Protein AF-A0A6J8EZ32-F1 (afdb_monomer_lite)

pLDDT: mean 77.76, std 16.69, range [33.16, 95.06]

Radius of gyration: 21.08 Å; chains: 1; bounding box: 49×58×66 Å

Foldseek 3Di:
DDDPPPDPDDDPVNVVVVVVVVVVVVVVQVVDPQAQQFDPPQDDCQQFVKAFQLDVVSGWRGAADADDDPDDDPPPCPAQGPPSCPVPVPDFPQAAADDDQQHFDKDWDADQQLRATRIIGTDSDDDLCVVLRSQNGHPSAHDQEDEALPQVRNLVSNCVRPVVRCVRHQAAYQQVSVVPDPDDPSRHCVVDVPSVSTHSCSVVVVVVVCPVCNVVRRGDGSNVNSVVVVVSSVVSNVVSVVVVVVVVVVVVPDD

Secondary structure (DSSP, 8-state):
----TTTT---HHHHHHHHHHHHHHHHHHHT--------TT---HHHHSEEE-SSSS---SSPPPP----S--GGGHHHH-S--TTSS-----SS---SSSS--EEEEEE-TTT--EEEEEEESS--THHHHHHHHHH-SS--SEEE-TTHHHHHHHHHHHHHHHHTT-EEEB-HHHHTT--S-GGGBGGGSTTGGG--TTHHHHHHHHTHHHHHHHTTS-HHHHHHHHHHHHHHHHHHHHHHHHHHHHHHHT--

Structure (mmCIF, N/CA/C/O backbone):
data_AF-A0A6J8EZ32-F1
#
_entry.id   AF-A0A6J8EZ32-F1
#
loop_
_atom_site.group_PDB
_atom_site.id
_atom_site.type_symbol
_atom_site.label_atom_id
_atom_site.label_alt_id
_atom_site.label_comp_id
_atom_site.label_asym_id
_atom_site.label_entity_id
_atom_site.label_seq_id
_atom_site.pdbx_PDB_ins_code
_atom_site.Cartn_x
_atom_site.Cartn_y
_atom_site.Cartn_z
_atom_site.occupancy
_atom_site.B_iso_or_equiv
_atom_site.auth_seq_id
_atom_site.auth_comp_id
_atom_site.auth_asym_id
_atom_site.auth_atom_id
_atom_site.pdbx_PDB_model_num
ATOM 1 N N . MET A 1 1 ? 4.417 -12.453 -48.551 1.00 42.59 1 MET A N 1
ATOM 2 C CA . MET A 1 1 ? 5.168 -11.663 -47.553 1.00 42.59 1 MET A CA 1
ATOM 3 C C . MET A 1 1 ? 5.945 -12.642 -46.692 1.00 42.59 1 MET A C 1
ATOM 5 O O . MET A 1 1 ? 5.295 -13.511 -46.124 1.00 42.59 1 MET A O 1
ATOM 9 N N . PRO A 1 2 ? 7.284 -12.580 -46.648 1.00 39.25 2 PRO A N 1
ATOM 10 C CA . PRO A 1 2 ? 8.059 -13.419 -45.747 1.00 39.25 2 PRO A CA 1
ATOM 11 C C . PRO A 1 2 ? 7.854 -12.940 -44.308 1.00 39.25 2 PRO A C 1
ATOM 13 O O . PRO A 1 2 ? 7.875 -11.739 -44.035 1.00 39.25 2 PRO A O 1
ATOM 16 N N . ILE A 1 3 ? 7.609 -13.889 -43.412 1.00 46.22 3 ILE A N 1
ATOM 17 C CA . ILE A 1 3 ? 7.530 -13.677 -41.969 1.00 46.22 3 ILE A CA 1
ATOM 18 C C . ILE A 1 3 ? 8.944 -13.311 -41.503 1.00 46.22 3 ILE A C 1
ATOM 20 O O . ILE A 1 3 ? 9.896 -14.029 -41.798 1.00 46.22 3 ILE A O 1
ATOM 24 N N . LEU A 1 4 ? 9.090 -12.171 -40.825 1.00 45.34 4 LEU A N 1
ATOM 25 C CA . LEU A 1 4 ? 10.340 -11.741 -40.195 1.00 45.34 4 LEU A CA 1
ATOM 26 C C . LEU A 1 4 ? 10.637 -12.636 -38.978 1.00 45.34 4 LEU A C 1
ATOM 28 O O . LEU A 1 4 ? 10.445 -12.239 -37.831 1.00 45.34 4 LEU A O 1
ATOM 32 N N . GLU A 1 5 ? 11.087 -13.863 -39.226 1.00 50.41 5 GLU A N 1
ATOM 33 C CA . GLU A 1 5 ? 11.716 -14.724 -38.224 1.00 50.41 5 GLU A CA 1
ATOM 34 C C . GLU A 1 5 ? 13.147 -14.216 -37.992 1.00 50.41 5 GLU A C 1
ATOM 36 O O . GLU A 1 5 ? 14.073 -14.586 -38.706 1.00 50.41 5 GLU A O 1
ATOM 41 N N . GLY A 1 6 ? 13.343 -13.295 -37.044 1.00 50.06 6 GLY A N 1
ATOM 42 C CA . GLY A 1 6 ? 14.703 -12.829 -36.735 1.00 50.06 6 GLY A CA 1
ATOM 43 C C . GLY A 1 6 ? 14.855 -11.727 -35.688 1.00 50.06 6 GLY A C 1
ATOM 44 O O . GLY A 1 6 ? 15.932 -11.585 -35.124 1.00 50.06 6 GLY A O 1
ATOM 45 N N . ASN A 1 7 ? 13.803 -10.974 -35.356 1.00 51.00 7 ASN A N 1
ATOM 46 C CA . ASN A 1 7 ? 13.957 -9.760 -34.534 1.00 51.00 7 ASN A CA 1
ATOM 47 C C . ASN A 1 7 ? 13.840 -9.948 -33.010 1.00 51.00 7 ASN A C 1
ATOM 49 O O . ASN A 1 7 ? 13.833 -8.958 -32.285 1.00 51.00 7 ASN A O 1
ATOM 53 N N . ASN A 1 8 ? 13.767 -11.184 -32.507 1.00 58.31 8 ASN A N 1
ATOM 54 C CA . ASN A 1 8 ? 13.632 -11.448 -31.065 1.00 58.31 8 ASN A CA 1
ATOM 55 C C . ASN A 1 8 ? 14.890 -12.047 -30.416 1.00 58.31 8 ASN A C 1
ATOM 57 O O . ASN A 1 8 ? 14.847 -12.403 -29.239 1.00 58.31 8 ASN A O 1
ATOM 61 N N . PHE A 1 9 ? 16.002 -12.170 -31.147 1.00 69.75 9 PHE A N 1
ATOM 62 C CA . PHE A 1 9 ? 17.262 -12.607 -30.550 1.00 69.75 9 PHE A CA 1
ATOM 63 C C . PHE A 1 9 ? 17.977 -11.403 -29.939 1.00 69.75 9 PHE A C 1
ATOM 65 O O . PHE A 1 9 ? 18.443 -10.517 -30.651 1.00 69.75 9 PHE A O 1
ATOM 72 N N . VAL A 1 10 ? 18.027 -11.355 -28.608 1.00 76.50 10 VAL A N 1
ATOM 73 C CA . VAL A 1 10 ? 18.847 -10.376 -27.890 1.00 76.50 10 VAL A CA 1
ATOM 74 C C . VAL A 1 10 ? 20.301 -10.854 -27.982 1.00 76.50 10 VAL A C 1
ATOM 76 O O . VAL A 1 10 ? 20.563 -11.984 -27.571 1.00 76.50 10 VAL A O 1
ATOM 79 N N . PRO A 1 11 ? 21.233 -10.049 -28.521 1.00 89.06 11 PRO A N 1
ATOM 80 C CA . PRO A 1 11 ? 22.641 -10.430 -28.627 1.00 89.06 11 PRO A CA 1
ATOM 81 C C . PRO A 1 11 ? 23.267 -10.829 -27.276 1.00 89.06 11 PRO A C 1
ATOM 83 O O . PRO A 1 11 ? 22.953 -10.241 -26.237 1.00 89.06 11 PRO A O 1
ATOM 86 N N . ASP A 1 12 ? 24.153 -11.829 -27.273 1.00 88.75 12 ASP A N 1
ATOM 87 C CA . ASP A 1 12 ? 24.746 -12.388 -26.043 1.00 88.75 12 ASP A CA 1
ATOM 88 C C . ASP A 1 12 ? 25.587 -11.373 -25.254 1.00 88.75 12 ASP A C 1
ATOM 90 O O . ASP A 1 12 ? 25.643 -11.415 -24.022 1.00 88.75 12 ASP A O 1
ATOM 94 N N . ASP A 1 13 ? 26.222 -10.432 -25.947 1.00 87.69 13 ASP A N 1
ATOM 95 C CA . ASP A 1 13 ? 26.940 -9.300 -25.365 1.00 87.69 13 ASP A CA 1
ATOM 96 C C . ASP A 1 13 ? 25.985 -8.350 -24.631 1.00 87.69 13 ASP A C 1
ATOM 98 O O . ASP A 1 13 ? 26.272 -7.949 -23.502 1.00 87.69 13 ASP A O 1
ATOM 102 N N . VAL A 1 14 ? 24.807 -8.075 -25.201 1.00 84.06 14 VAL A N 1
ATOM 103 C CA . VAL A 1 14 ? 23.744 -7.294 -24.549 1.00 84.06 14 VAL A CA 1
ATOM 104 C C . VAL A 1 14 ? 23.217 -8.022 -23.313 1.00 84.06 14 VAL A C 1
ATOM 106 O O . VAL A 1 14 ? 23.085 -7.410 -22.253 1.00 84.06 14 VAL A O 1
ATOM 109 N N . ILE A 1 15 ? 22.974 -9.335 -23.395 1.00 85.44 15 ILE A N 1
ATOM 110 C CA . ILE A 1 15 ? 22.560 -10.145 -22.237 1.00 85.44 15 ILE A CA 1
ATOM 111 C C . ILE A 1 15 ? 23.633 -10.103 -21.141 1.00 85.44 15 ILE A C 1
ATOM 113 O O . ILE A 1 15 ? 23.314 -9.929 -19.963 1.00 85.44 15 ILE A O 1
ATOM 117 N N . THR A 1 16 ? 24.904 -10.249 -21.514 1.00 91.06 16 THR A N 1
ATOM 118 C CA . THR A 1 16 ? 26.040 -10.231 -20.583 1.00 91.06 16 THR A CA 1
ATOM 119 C C . THR A 1 16 ? 26.193 -8.867 -19.921 1.00 91.06 16 THR A C 1
ATOM 121 O O . THR A 1 16 ? 26.356 -8.793 -18.704 1.00 91.06 16 THR A O 1
ATOM 124 N N . PHE A 1 17 ? 26.065 -7.787 -20.691 1.00 89.44 17 PHE A N 1
ATOM 125 C CA . PHE A 1 17 ? 26.098 -6.423 -20.180 1.00 89.44 17 PHE A CA 1
ATOM 126 C C . PHE A 1 17 ? 24.933 -6.144 -19.225 1.00 89.44 17 PHE A C 1
ATOM 128 O O . PHE A 1 17 ? 25.154 -5.643 -18.125 1.00 89.44 17 PHE A O 1
ATOM 135 N N . ILE A 1 18 ? 23.707 -6.545 -19.578 1.00 84.75 18 ILE A N 1
ATOM 136 C CA . ILE A 1 18 ? 22.539 -6.416 -18.694 1.00 84.75 18 ILE A CA 1
ATOM 137 C C . ILE A 1 18 ? 22.751 -7.212 -17.402 1.00 84.75 18 ILE A C 1
ATOM 139 O O . ILE A 1 18 ? 22.508 -6.689 -16.318 1.00 84.75 18 ILE A O 1
ATOM 143 N N . ARG A 1 19 ? 23.251 -8.452 -17.479 1.00 85.00 19 ARG A N 1
ATOM 144 C CA . ARG A 1 19 ? 23.581 -9.258 -16.289 1.00 85.00 19 ARG A CA 1
ATOM 145 C C . ARG A 1 19 ? 24.654 -8.598 -15.425 1.00 85.00 19 ARG A C 1
ATOM 147 O O . ARG A 1 19 ? 24.538 -8.633 -14.204 1.00 85.00 19 ARG A O 1
ATOM 154 N N . TYR A 1 20 ? 25.670 -7.990 -16.039 1.00 88.50 20 TYR A N 1
ATOM 155 C CA . TYR A 1 20 ? 26.698 -7.230 -15.332 1.00 88.50 20 TYR A CA 1
ATOM 156 C C . TYR A 1 20 ? 26.103 -6.012 -14.619 1.00 88.50 20 TYR A C 1
ATOM 158 O O . TYR A 1 20 ? 26.352 -5.837 -13.432 1.00 88.50 20 TYR A O 1
ATOM 166 N N . LEU A 1 21 ? 25.255 -5.226 -15.290 1.00 83.62 21 LEU A N 1
ATOM 167 C CA . LEU A 1 21 ? 24.561 -4.094 -14.671 1.00 83.62 21 LEU A CA 1
ATOM 168 C C . LEU A 1 21 ? 23.662 -4.537 -13.514 1.00 83.62 21 LEU A C 1
ATOM 170 O O . LEU A 1 21 ? 23.733 -3.944 -12.443 1.00 83.62 21 LEU A O 1
ATOM 174 N N . ILE A 1 22 ? 22.870 -5.599 -13.697 1.00 79.88 22 ILE A N 1
ATOM 175 C CA . ILE A 1 22 ? 22.040 -6.181 -12.630 1.00 79.88 22 ILE A CA 1
ATOM 176 C C . ILE A 1 22 ? 22.916 -6.584 -11.447 1.00 79.88 22 ILE A C 1
ATOM 178 O O . ILE A 1 22 ? 22.558 -6.295 -10.311 1.00 79.88 22 ILE A O 1
ATOM 182 N N . LYS A 1 23 ? 24.068 -7.215 -11.699 1.00 80.69 23 LYS A N 1
ATOM 183 C CA . LYS A 1 23 ? 25.017 -7.577 -10.648 1.00 80.69 23 LYS A CA 1
ATOM 184 C C . LYS A 1 23 ? 25.575 -6.339 -9.944 1.00 80.69 23 LYS A C 1
ATOM 186 O O . LYS A 1 23 ? 25.555 -6.308 -8.727 1.00 80.69 23 LYS A O 1
ATOM 191 N N . CYS A 1 24 ? 26.020 -5.314 -10.671 1.00 80.38 24 CYS A N 1
ATOM 192 C CA . CYS A 1 24 ? 26.522 -4.078 -10.069 1.00 80.38 24 CYS A CA 1
ATOM 193 C C . CYS A 1 24 ? 25.459 -3.381 -9.215 1.00 80.38 24 CYS A C 1
ATOM 195 O O . CYS A 1 24 ? 25.764 -2.940 -8.113 1.00 80.38 24 CYS A O 1
ATOM 197 N N . VAL A 1 25 ? 24.216 -3.297 -9.699 1.00 73.06 25 VAL A N 1
ATOM 198 C CA . VAL A 1 25 ? 23.090 -2.736 -8.937 1.00 73.06 25 VAL A CA 1
ATOM 199 C C . VAL A 1 25 ? 22.798 -3.590 -7.708 1.00 73.06 25 VAL A C 1
ATOM 201 O O . VAL A 1 25 ? 22.720 -3.050 -6.611 1.00 73.06 25 VAL A O 1
ATOM 204 N N . ALA A 1 26 ? 22.735 -4.913 -7.858 1.00 67.25 26 ALA A N 1
ATOM 205 C CA . ALA A 1 26 ? 22.539 -5.824 -6.739 1.00 67.25 26 ALA A CA 1
ATOM 206 C C . ALA A 1 26 ? 23.668 -5.710 -5.706 1.00 67.25 26 ALA A C 1
ATOM 208 O O . ALA A 1 26 ? 23.381 -5.665 -4.520 1.00 67.25 26 ALA A O 1
ATOM 209 N N . ASP A 1 27 ? 24.930 -5.600 -6.121 1.00 69.56 27 ASP A N 1
ATOM 210 C CA . ASP A 1 27 ? 26.079 -5.433 -5.224 1.00 69.56 27 ASP A CA 1
ATOM 211 C C . ASP A 1 27 ? 26.025 -4.072 -4.496 1.00 69.56 27 ASP A C 1
ATOM 213 O O . ASP A 1 27 ? 26.306 -3.995 -3.297 1.00 69.56 27 ASP A O 1
ATOM 217 N N . MET A 1 28 ? 25.589 -3.004 -5.180 1.00 66.75 28 MET A N 1
ATOM 218 C CA . MET A 1 28 ? 25.315 -1.702 -4.554 1.00 66.75 28 MET A CA 1
ATOM 219 C C . MET A 1 28 ? 24.165 -1.786 -3.537 1.00 66.75 28 MET A C 1
ATOM 221 O O . MET A 1 28 ? 24.235 -1.156 -2.485 1.00 66.75 28 MET A O 1
ATOM 225 N N . GLU A 1 29 ? 23.138 -2.596 -3.792 1.00 61.06 29 GLU A N 1
ATOM 226 C CA . GLU A 1 29 ? 21.990 -2.779 -2.895 1.00 61.06 29 GLU A CA 1
ATOM 227 C C . GLU A 1 29 ? 22.267 -3.741 -1.724 1.00 61.06 29 GLU A C 1
ATOM 229 O O . GLU A 1 29 ? 21.802 -3.500 -0.608 1.00 61.06 29 GLU A O 1
ATOM 234 N N . ILE A 1 30 ? 23.063 -4.798 -1.941 1.00 53.88 30 ILE A N 1
ATOM 235 C CA . ILE A 1 30 ? 23.464 -5.808 -0.942 1.00 53.88 30 ILE A CA 1
ATOM 236 C C . ILE A 1 30 ? 24.280 -5.180 0.193 1.00 53.88 30 ILE A C 1
ATOM 238 O O . ILE A 1 30 ? 24.277 -5.706 1.303 1.00 53.88 30 ILE A O 1
ATOM 242 N N . THR A 1 31 ? 24.932 -4.035 -0.028 1.00 50.81 31 THR A N 1
ATOM 243 C CA . THR A 1 31 ? 25.656 -3.333 1.046 1.00 50.81 31 THR A CA 1
ATOM 244 C C . THR A 1 31 ? 24.755 -2.628 2.064 1.00 50.81 31 THR A C 1
ATOM 246 O O . THR A 1 31 ? 25.261 -2.147 3.077 1.00 50.81 31 THR A O 1
ATOM 249 N N . GLN A 1 32 ? 23.431 -2.607 1.872 1.00 52.44 32 GLN A N 1
ATOM 250 C CA . GLN A 1 32 ? 22.499 -2.083 2.872 1.00 52.44 32 GLN A CA 1
ATOM 251 C C . GLN A 1 32 ? 21.249 -2.963 3.029 1.00 52.44 32 GLN A C 1
ATOM 253 O O . GLN A 1 32 ? 20.148 -2.530 2.665 1.00 52.44 32 GLN A O 1
ATOM 258 N N . PRO A 1 33 ? 21.352 -4.172 3.611 1.00 53.12 33 PRO A N 1
ATOM 259 C CA . PRO A 1 33 ? 20.183 -4.801 4.192 1.00 53.12 33 PRO A CA 1
ATOM 260 C C . PRO A 1 33 ? 19.834 -3.982 5.434 1.00 53.12 33 PRO A C 1
ATOM 262 O O . PRO A 1 33 ? 20.477 -4.101 6.475 1.00 53.12 33 PRO A O 1
ATOM 265 N N . ASP A 1 34 ? 18.854 -3.090 5.300 1.00 62.31 34 ASP A N 1
ATOM 266 C CA . ASP A 1 34 ? 18.275 -2.418 6.460 1.00 62.31 34 ASP A CA 1
ATOM 267 C C . ASP A 1 34 ? 17.703 -3.528 7.354 1.00 62.31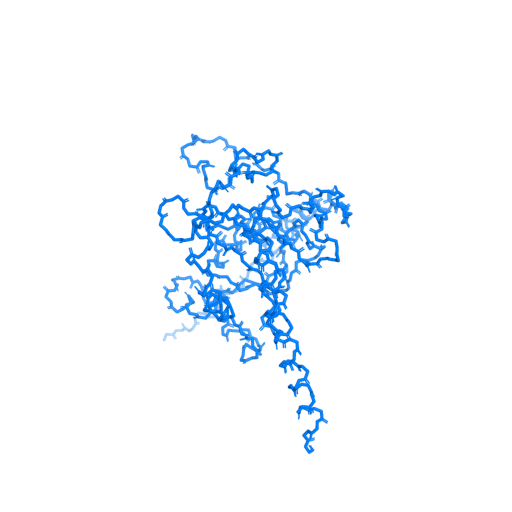 34 ASP A C 1
ATOM 269 O O . ASP A 1 34 ? 16.864 -4.305 6.864 1.00 62.31 34 ASP A O 1
ATOM 273 N N . PRO A 1 35 ? 18.190 -3.696 8.595 1.00 60.00 35 PRO A N 1
ATOM 274 C CA . PRO A 1 35 ? 17.696 -4.758 9.449 1.00 60.00 35 PRO A CA 1
ATOM 275 C C . PRO A 1 35 ? 16.194 -4.550 9.635 1.00 60.00 35 PRO A C 1
ATOM 277 O O . PRO A 1 35 ? 15.762 -3.450 9.974 1.00 60.00 35 PRO A O 1
ATOM 280 N N . ALA A 1 36 ? 15.405 -5.599 9.386 1.00 68.88 36 ALA A N 1
ATOM 281 C CA . ALA A 1 36 ? 13.950 -5.602 9.526 1.00 68.88 36 ALA A CA 1
ATOM 282 C C . ALA A 1 36 ? 13.541 -5.585 11.008 1.00 68.88 36 ALA A C 1
ATOM 284 O O . ALA A 1 36 ? 12.843 -6.469 11.496 1.00 68.88 36 ALA A O 1
ATOM 285 N N . ASN A 1 37 ? 14.021 -4.590 11.744 1.00 77.88 37 ASN A N 1
ATOM 286 C CA . ASN A 1 37 ? 13.787 -4.457 13.164 1.00 77.88 37 ASN A CA 1
ATOM 287 C C . ASN A 1 37 ? 12.633 -3.481 13.374 1.00 77.88 37 ASN A C 1
ATOM 289 O O . ASN A 1 37 ? 12.720 -2.336 12.917 1.00 77.88 37 ASN A O 1
ATOM 293 N N . PRO A 1 38 ? 11.571 -3.897 14.083 1.00 84.50 38 PRO A N 1
ATOM 294 C CA . PRO A 1 38 ? 10.526 -2.984 14.510 1.00 84.50 38 PRO A CA 1
ATOM 295 C C . PRO A 1 38 ? 11.139 -1.756 15.179 1.00 84.50 38 PRO A C 1
ATOM 297 O O . PRO A 1 38 ? 12.036 -1.874 16.013 1.00 84.50 38 PRO A O 1
ATOM 300 N N . GLN A 1 39 ? 10.682 -0.576 14.774 1.00 85.25 39 GLN A N 1
ATOM 301 C CA . GLN A 1 39 ? 11.119 0.707 15.301 1.00 85.25 39 GLN A CA 1
ATOM 302 C C . GLN A 1 39 ? 10.098 1.185 16.334 1.00 85.25 39 GLN A C 1
ATOM 304 O O . GLN A 1 39 ? 9.031 1.683 15.938 1.00 85.25 39 GLN A O 1
ATOM 309 N N . PRO A 1 40 ? 10.399 1.068 17.642 1.00 86.31 40 PRO A N 1
ATOM 310 C CA . PRO A 1 40 ? 9.428 1.367 18.678 1.00 86.31 40 PRO A CA 1
ATOM 311 C C . PRO A 1 40 ? 8.915 2.801 18.604 1.00 86.31 40 PRO A C 1
ATOM 313 O O . PRO A 1 40 ? 9.667 3.742 18.343 1.00 86.31 40 PRO A O 1
ATOM 316 N N . GLY A 1 41 ? 7.613 2.978 18.827 1.00 83.81 41 GLY A N 1
ATOM 317 C CA . GLY A 1 41 ? 6.978 4.302 18.838 1.00 83.81 41 GLY A CA 1
ATOM 318 C C . GLY A 1 41 ? 6.702 4.901 17.454 1.00 83.81 41 GLY A C 1
ATOM 319 O O . GLY A 1 41 ? 6.219 6.032 17.354 1.00 83.81 41 GLY A O 1
ATOM 320 N N . THR A 1 42 ? 6.952 4.153 16.375 1.00 85.56 42 THR A N 1
ATOM 321 C CA . THR A 1 42 ? 6.559 4.561 15.015 1.00 85.56 42 THR A CA 1
ATOM 322 C C . THR A 1 42 ? 5.079 4.309 14.709 1.00 85.56 42 THR A C 1
ATOM 324 O O . THR A 1 42 ? 4.529 4.962 13.811 1.00 85.56 42 THR A O 1
ATOM 327 N N . TYR A 1 43 ? 4.420 3.433 15.479 1.00 89.75 43 TYR A N 1
ATOM 328 C CA . TYR A 1 43 ? 2.970 3.247 15.462 1.00 89.75 43 TYR A CA 1
ATOM 329 C C . TYR A 1 43 ? 2.282 4.299 16.341 1.00 89.75 43 TYR A C 1
ATOM 331 O O . TYR A 1 43 ? 2.343 4.259 17.568 1.00 89.75 43 TYR A O 1
ATOM 339 N N . ASN A 1 44 ? 1.624 5.269 15.706 1.00 89.31 44 ASN A N 1
ATOM 340 C CA . ASN A 1 44 ? 0.782 6.248 16.393 1.00 89.31 44 ASN A CA 1
ATOM 341 C C . ASN A 1 44 ? -0.267 6.810 15.416 1.00 89.31 44 ASN A C 1
ATOM 343 O O . ASN A 1 44 ? -0.006 7.819 14.750 1.00 89.31 44 ASN A O 1
ATOM 347 N N . PRO A 1 45 ? -1.443 6.166 15.304 1.00 89.19 45 PRO A N 1
ATOM 348 C CA . PRO A 1 45 ? -2.481 6.590 14.369 1.00 89.19 45 PRO A CA 1
ATOM 349 C C . PRO A 1 45 ? -2.971 8.014 14.601 1.00 89.19 45 PRO A C 1
ATOM 351 O O . PRO A 1 45 ? -3.106 8.774 13.646 1.00 89.19 45 PRO A O 1
ATOM 354 N N . ALA A 1 46 ? -3.150 8.415 15.861 1.00 85.81 46 ALA A N 1
ATOM 355 C CA . ALA A 1 46 ? -3.606 9.756 16.209 1.00 85.81 46 ALA A CA 1
ATOM 356 C C . ALA A 1 46 ? -2.633 10.843 15.729 1.00 85.81 46 ALA A C 1
ATOM 358 O O . ALA A 1 46 ? -3.062 11.847 15.167 1.00 85.81 46 ALA A O 1
ATOM 359 N N . LYS A 1 47 ? -1.322 10.623 15.891 1.00 83.81 47 LYS A N 1
ATOM 360 C CA . LYS A 1 47 ? -0.272 11.569 15.485 1.00 83.81 47 LYS A CA 1
ATOM 361 C C . LYS A 1 47 ? -0.009 11.554 13.981 1.00 83.81 47 LYS A C 1
ATOM 363 O O . LYS A 1 47 ? 0.161 12.611 13.377 1.00 83.81 47 LYS A O 1
ATOM 368 N N . TYR A 1 48 ? 0.067 10.367 13.385 1.00 83.19 48 TYR A N 1
ATOM 369 C CA . TYR A 1 48 ? 0.549 10.192 12.013 1.00 83.19 48 TYR A CA 1
ATOM 370 C C . TYR A 1 48 ? -0.558 10.007 10.972 1.00 83.19 48 TYR A C 1
ATOM 372 O O . TYR A 1 48 ? -0.241 9.939 9.789 1.00 83.19 48 TYR A O 1
ATOM 380 N N . GLY A 1 49 ? -1.825 9.895 11.380 1.00 87.06 49 GLY A N 1
ATOM 381 C CA . GLY A 1 49 ? -2.945 9.690 10.461 1.00 87.06 49 GLY A CA 1
ATOM 382 C C . GLY A 1 49 ? -2.874 8.348 9.731 1.00 87.06 49 GLY A C 1
ATOM 383 O O . GLY A 1 49 ? -3.356 8.236 8.609 1.00 87.06 49 GLY A O 1
ATOM 384 N N . ARG A 1 50 ? -2.209 7.345 10.317 1.00 88.25 50 ARG A N 1
ATOM 385 C CA . ARG A 1 50 ? -1.984 6.037 9.692 1.00 88.25 50 ARG A CA 1
ATOM 386 C C . ARG A 1 50 ? -1.976 4.915 10.711 1.00 88.25 50 ARG A C 1
ATOM 388 O O . ARG A 1 50 ? -1.401 5.059 11.787 1.00 88.25 50 ARG A O 1
ATOM 395 N N . ALA A 1 51 ? -2.535 3.783 10.330 1.00 92.44 51 ALA A N 1
ATOM 396 C CA . ALA A 1 51 ? -2.431 2.549 11.084 1.00 92.44 51 ALA A CA 1
ATOM 397 C C . ALA A 1 51 ? -2.242 1.416 10.086 1.00 92.44 51 ALA A C 1
ATOM 399 O O . ALA A 1 51 ? -3.084 1.243 9.211 1.00 92.44 51 ALA A O 1
ATOM 400 N N . TYR A 1 52 ? -1.149 0.670 10.207 1.00 93.38 52 TYR A N 1
ATOM 401 C CA . TYR A 1 52 ? -0.901 -0.520 9.402 1.00 93.38 52 TYR A CA 1
ATOM 402 C C . TYR A 1 52 ? -0.831 -1.746 10.296 1.00 93.38 52 TYR A C 1
ATOM 404 O O . TYR A 1 52 ? -0.347 -1.670 11.419 1.00 93.38 52 TYR A O 1
ATOM 412 N N . TYR A 1 53 ? -1.294 -2.868 9.763 1.00 92.31 53 TYR A N 1
ATOM 413 C CA . TYR A 1 53 ? -1.445 -4.148 10.454 1.00 92.31 53 TYR A CA 1
ATOM 414 C C . TYR A 1 53 ? -0.749 -5.269 9.681 1.00 92.31 53 TYR A C 1
ATOM 416 O O . TYR A 1 53 ? -1.205 -6.409 9.655 1.00 92.31 53 TYR A O 1
ATOM 424 N N . PHE A 1 54 ? 0.335 -4.922 8.987 1.00 88.12 54 PHE A N 1
ATOM 425 C CA . PHE A 1 54 ? 1.213 -5.889 8.331 1.00 88.12 54 PHE A CA 1
ATOM 426 C C . PHE A 1 54 ? 1.997 -6.735 9.342 1.00 88.12 54 PHE A C 1
ATOM 428 O O . PHE A 1 54 ? 2.329 -7.881 9.059 1.00 88.12 54 PHE A O 1
ATOM 435 N N . SER A 1 55 ? 2.257 -6.167 10.520 1.00 87.19 55 SER A N 1
ATOM 436 C CA . SER A 1 55 ? 2.844 -6.817 11.688 1.00 87.19 55 SER A CA 1
ATOM 437 C C . SER A 1 55 ? 1.904 -6.677 12.889 1.00 87.19 55 SER A C 1
ATOM 439 O O . SER A 1 55 ? 0.979 -5.863 12.872 1.00 87.19 55 SER A O 1
ATOM 441 N N . GLU A 1 56 ? 2.155 -7.446 13.950 1.00 85.75 56 GLU A N 1
ATOM 442 C CA . GLU A 1 56 ? 1.361 -7.383 15.186 1.00 85.75 56 GLU A CA 1
ATOM 443 C C . GLU A 1 56 ? 1.441 -6.014 15.879 1.00 85.75 56 GLU A C 1
ATOM 445 O O . GLU A 1 56 ? 0.461 -5.566 16.470 1.00 85.75 56 GLU A O 1
ATOM 450 N N . THR A 1 57 ? 2.588 -5.331 15.788 1.00 87.31 57 THR A N 1
ATOM 451 C CA . THR A 1 57 ? 2.802 -4.024 16.433 1.00 87.31 57 THR A CA 1
ATOM 452 C C . THR A 1 57 ? 2.388 -2.847 15.550 1.00 87.31 57 THR A C 1
ATOM 454 O O . THR A 1 57 ? 2.194 -1.741 16.051 1.00 87.31 57 THR A O 1
ATOM 457 N N . GLY A 1 58 ? 2.282 -3.057 14.233 1.00 88.31 58 GLY A N 1
ATOM 458 C CA . GLY A 1 58 ? 2.062 -1.993 13.250 1.00 88.31 58 GLY A CA 1
ATOM 459 C C . GLY A 1 58 ? 3.232 -1.012 13.114 1.00 88.31 58 GLY A C 1
ATOM 460 O O . GLY A 1 58 ? 3.108 0.024 12.455 1.00 88.31 58 GLY A O 1
ATOM 461 N N . GLU A 1 59 ? 4.365 -1.311 13.746 1.00 90.25 59 GLU A N 1
ATOM 462 C CA . GLU A 1 59 ? 5.568 -0.490 13.696 1.00 90.25 59 GLU A CA 1
ATOM 463 C C . GLU A 1 59 ? 6.273 -0.628 12.350 1.00 90.25 59 GLU A C 1
ATOM 465 O O . GLU A 1 59 ? 6.175 -1.640 11.652 1.00 90.25 59 GLU A O 1
ATOM 470 N N . LYS A 1 60 ? 7.027 0.410 11.994 1.00 90.56 60 LYS A N 1
ATOM 471 C CA . LYS A 1 60 ? 7.923 0.354 10.845 1.00 90.56 60 LYS A CA 1
ATOM 472 C C . LYS A 1 60 ? 9.049 -0.632 11.119 1.00 90.56 60 LYS A C 1
ATOM 474 O O . LYS A 1 60 ? 9.622 -0.619 12.201 1.00 90.56 60 LYS A O 1
ATOM 479 N N . LEU A 1 61 ? 9.416 -1.401 10.106 1.00 89.50 61 LEU A N 1
ATOM 480 C CA . LEU A 1 61 ? 10.598 -2.260 10.090 1.00 89.50 61 LEU A CA 1
ATOM 481 C C . LEU A 1 61 ? 11.840 -1.517 9.595 1.00 89.50 61 LEU A C 1
ATOM 483 O O . LEU A 1 61 ? 12.956 -1.894 9.926 1.00 89.50 61 LEU A O 1
ATOM 487 N N . ARG A 1 62 ? 11.653 -0.482 8.767 1.00 86.00 62 ARG A N 1
ATOM 488 C CA . ARG A 1 62 ? 12.750 0.300 8.185 1.00 86.00 62 ARG A CA 1
ATOM 489 C C . ARG A 1 62 ? 12.317 1.731 7.842 1.00 86.00 62 ARG A C 1
ATOM 491 O O . ARG A 1 62 ? 11.136 1.964 7.547 1.00 86.00 62 ARG A O 1
ATOM 498 N N . PRO A 1 63 ? 13.231 2.716 7.881 1.00 82.62 63 PRO A N 1
ATOM 499 C CA . PRO A 1 63 ? 12.945 4.060 7.408 1.00 82.62 63 PRO A CA 1
ATOM 500 C C . PRO A 1 63 ? 12.889 4.082 5.874 1.00 82.62 63 PRO A C 1
ATOM 502 O O . PRO A 1 63 ? 13.537 3.294 5.195 1.00 82.62 63 PRO A O 1
ATOM 505 N N . VAL A 1 64 ? 12.125 5.015 5.305 1.00 81.31 64 VAL A N 1
ATOM 506 C CA . VAL A 1 64 ? 12.138 5.233 3.850 1.00 81.31 64 VAL A CA 1
ATOM 507 C C . VAL A 1 64 ? 13.399 6.014 3.497 1.00 81.31 64 VAL A C 1
ATOM 509 O O . VAL A 1 64 ? 13.648 7.067 4.091 1.00 81.31 64 VAL A O 1
ATOM 512 N N . ARG A 1 65 ? 14.182 5.520 2.534 1.00 78.31 65 ARG A N 1
ATOM 513 C CA . ARG A 1 65 ? 15.390 6.212 2.077 1.00 78.31 65 ARG A CA 1
ATOM 514 C C . ARG A 1 65 ? 15.025 7.533 1.403 1.00 78.31 65 ARG A C 1
ATOM 516 O O . ARG A 1 65 ? 14.027 7.643 0.690 1.00 78.31 65 ARG A O 1
ATOM 523 N N . LYS A 1 66 ? 15.834 8.559 1.663 1.00 74.75 66 LYS A N 1
ATOM 524 C CA . LYS A 1 66 ? 15.695 9.881 1.046 1.00 74.75 66 LYS A CA 1
ATOM 525 C C . LYS A 1 66 ? 16.643 9.945 -0.136 1.00 74.75 66 LYS A C 1
ATOM 527 O O . LYS A 1 66 ? 17.832 9.699 0.032 1.00 74.75 66 LYS A O 1
ATOM 532 N N . PHE A 1 67 ? 16.115 10.294 -1.299 1.00 70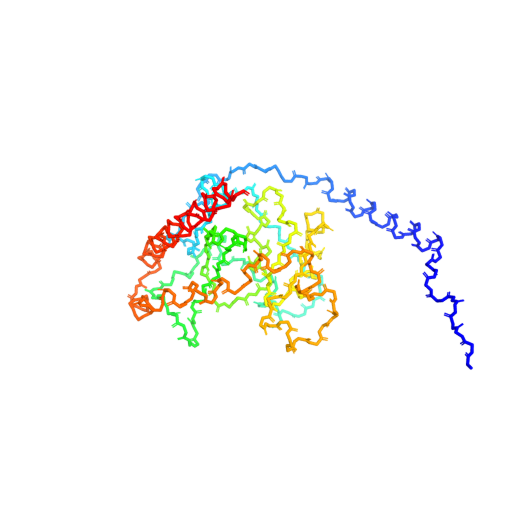.19 67 PHE A N 1
ATOM 533 C CA . PHE A 1 67 ? 16.914 10.475 -2.501 1.00 70.19 67 PHE A CA 1
ATOM 534 C C . PHE A 1 67 ? 16.909 11.958 -2.861 1.00 70.19 67 PHE A C 1
ATOM 536 O O . PHE A 1 67 ? 15.925 12.664 -2.640 1.00 70.19 67 PHE A O 1
ATOM 543 N N . THR A 1 68 ? 18.034 12.438 -3.372 1.00 62.56 68 THR A N 1
ATOM 544 C CA . THR A 1 68 ? 18.177 13.785 -3.922 1.00 62.56 68 THR A CA 1
ATOM 545 C C . THR A 1 68 ? 18.278 13.677 -5.432 1.00 62.56 68 THR A C 1
ATOM 547 O O . THR A 1 68 ? 19.059 12.879 -5.938 1.00 62.56 68 THR A O 1
ATOM 550 N N . ILE A 1 69 ? 17.486 14.474 -6.148 1.00 59.38 69 ILE A N 1
ATOM 551 C CA . ILE A 1 69 ? 17.614 14.609 -7.600 1.00 59.38 69 ILE A CA 1
ATOM 552 C C . ILE A 1 69 ? 18.783 15.555 -7.878 1.00 59.38 69 ILE A C 1
ATOM 554 O O . ILE A 1 69 ? 18.797 16.684 -7.375 1.00 59.38 69 ILE A O 1
ATOM 558 N N . ASP A 1 70 ? 19.740 15.112 -8.687 1.00 52.41 70 ASP A N 1
ATOM 559 C CA . ASP A 1 70 ? 20.859 15.943 -9.113 1.00 52.41 70 ASP A CA 1
ATOM 560 C C . ASP A 1 70 ? 20.376 17.035 -10.080 1.00 52.41 70 ASP A C 1
ATOM 562 O O . ASP A 1 70 ? 19.898 16.759 -11.175 1.00 52.41 70 ASP A O 1
ATOM 566 N N . GLY A 1 71 ? 20.492 18.293 -9.645 1.00 55.91 71 GLY A N 1
ATOM 567 C CA . GLY A 1 71 ? 20.484 19.485 -10.493 1.00 55.91 71 GLY A CA 1
ATOM 568 C C . GLY A 1 71 ? 19.278 19.703 -11.415 1.00 55.91 71 GLY A C 1
ATOM 569 O O . GLY A 1 71 ? 19.437 19.616 -12.620 1.00 55.91 71 GLY A O 1
ATOM 570 N N . GLU A 1 72 ? 18.131 20.167 -10.899 1.00 44.19 72 GLU A N 1
ATOM 571 C CA . GLU A 1 72 ? 17.239 21.062 -11.660 1.00 44.19 72 GLU A CA 1
ATOM 572 C C . GLU A 1 72 ? 16.246 21.838 -10.772 1.00 44.19 72 GLU A C 1
ATOM 574 O O . GLU A 1 72 ? 16.005 21.526 -9.605 1.00 44.19 72 GLU A O 1
ATOM 579 N N . LYS A 1 73 ? 15.726 22.946 -11.316 1.00 45.19 73 LYS A N 1
ATOM 580 C CA . LYS A 1 73 ? 14.953 23.982 -10.612 1.00 45.19 73 LYS A CA 1
ATOM 581 C C . LYS A 1 73 ? 13.781 23.391 -9.822 1.00 45.19 73 LYS A C 1
ATOM 583 O O . LYS A 1 73 ? 12.911 22.730 -10.376 1.00 45.19 73 LYS A O 1
ATOM 588 N N . ARG A 1 74 ? 13.700 23.789 -8.546 1.00 49.94 74 ARG A N 1
ATOM 589 C CA . ARG A 1 74 ? 12.754 23.372 -7.488 1.00 49.94 74 ARG A CA 1
ATOM 590 C C . ARG A 1 74 ? 11.241 23.424 -7.794 1.00 49.94 74 ARG A C 1
ATOM 592 O O . ARG A 1 74 ? 10.441 23.217 -6.890 1.00 49.94 74 ARG A O 1
ATOM 599 N N . LYS A 1 75 ? 10.810 23.733 -9.019 1.00 45.12 75 LYS A N 1
ATOM 600 C CA . LYS A 1 75 ? 9.404 24.006 -9.352 1.00 45.12 75 LYS A CA 1
ATOM 601 C C . LYS A 1 75 ? 8.511 22.756 -9.386 1.00 45.12 75 LYS A C 1
ATOM 603 O O . LYS A 1 75 ? 7.323 22.903 -9.136 1.00 45.12 75 LYS A O 1
ATOM 608 N N . ASN A 1 76 ? 9.071 21.557 -9.591 1.00 42.81 76 ASN A N 1
ATOM 609 C CA . ASN A 1 76 ? 8.322 20.285 -9.603 1.00 42.81 76 ASN A CA 1
ATOM 610 C C . ASN A 1 76 ? 8.629 19.354 -8.407 1.00 42.81 76 ASN A C 1
ATOM 612 O O . ASN A 1 76 ? 8.081 18.260 -8.325 1.00 42.81 76 ASN A O 1
ATOM 616 N N . LEU A 1 77 ? 9.443 19.800 -7.437 1.00 47.31 77 LEU A N 1
ATOM 617 C CA . LEU A 1 77 ? 9.808 19.036 -6.224 1.00 47.31 77 LEU A CA 1
ATOM 618 C C . LEU A 1 77 ? 8.618 18.667 -5.325 1.00 47.31 77 LEU A C 1
ATOM 620 O O . LEU A 1 77 ? 8.765 17.847 -4.425 1.00 47.31 77 LEU A O 1
ATOM 624 N N . ALA A 1 78 ? 7.453 19.282 -5.533 1.00 44.47 78 ALA A N 1
ATOM 625 C CA . ALA A 1 78 ? 6.291 19.113 -4.669 1.00 44.47 78 ALA A CA 1
ATOM 626 C C . ALA A 1 78 ? 5.650 17.714 -4.740 1.00 44.47 78 ALA A C 1
ATOM 628 O O . ALA A 1 78 ? 4.867 17.396 -3.850 1.00 44.47 78 ALA A O 1
ATOM 629 N N . TYR A 1 79 ? 5.960 16.898 -5.757 1.00 45.06 79 TYR A N 1
ATOM 630 C CA . TYR A 1 79 ? 5.269 15.621 -5.985 1.00 45.06 79 TYR A CA 1
ATOM 631 C C . TYR A 1 79 ? 6.100 14.363 -5.688 1.00 45.06 79 TYR A C 1
ATOM 633 O O . TYR A 1 79 ? 5.525 13.384 -5.222 1.00 45.06 79 TYR A O 1
ATOM 641 N N . ASP A 1 80 ? 7.423 14.375 -5.892 1.00 46.75 80 ASP A N 1
ATOM 642 C CA . ASP A 1 80 ? 8.211 13.127 -5.867 1.00 46.75 80 ASP A CA 1
ATOM 643 C C . ASP A 1 80 ? 9.085 12.932 -4.617 1.00 46.75 80 ASP A C 1
ATOM 645 O O . ASP A 1 80 ? 9.231 11.800 -4.154 1.00 46.75 80 ASP A O 1
ATOM 649 N N . ASP A 1 81 ? 9.589 14.020 -4.021 1.00 48.47 81 ASP A N 1
ATOM 650 C CA . ASP A 1 81 ? 10.378 14.019 -2.777 1.00 48.47 81 ASP A CA 1
ATOM 651 C C . ASP A 1 81 ? 10.099 15.207 -1.831 1.00 48.47 81 ASP A C 1
ATOM 653 O O . ASP A 1 81 ? 11.018 15.654 -1.132 1.00 48.47 81 ASP A O 1
ATOM 657 N N . PRO A 1 82 ? 8.864 15.737 -1.674 1.00 47.72 82 PRO A N 1
ATOM 658 C CA . PRO A 1 82 ? 8.607 16.371 -0.387 1.00 47.72 82 PRO A CA 1
ATOM 659 C C . PRO A 1 82 ? 8.906 15.294 0.670 1.00 47.72 82 PRO A C 1
ATOM 661 O O . PRO A 1 82 ? 8.606 14.118 0.416 1.00 47.72 82 PRO A O 1
ATOM 664 N N . PRO A 1 83 ? 9.510 15.602 1.833 1.00 41.81 83 PRO A N 1
ATOM 665 C CA . PRO A 1 83 ? 9.519 14.635 2.924 1.00 41.81 83 PRO A CA 1
ATOM 666 C C . PRO A 1 83 ? 8.101 14.061 3.031 1.00 41.81 83 PRO A C 1
ATOM 668 O O . PRO A 1 83 ? 7.123 14.783 2.803 1.00 41.81 83 PRO A O 1
ATOM 671 N N . LEU A 1 84 ? 7.954 12.759 3.333 1.00 43.66 84 LEU A N 1
ATOM 672 C CA . LEU A 1 84 ? 6.657 12.355 3.893 1.00 43.66 84 LEU A CA 1
ATOM 673 C C . LEU A 1 84 ? 6.363 13.410 4.972 1.00 43.66 84 LEU A C 1
ATOM 675 O O . LEU A 1 84 ? 7.325 13.778 5.656 1.00 43.66 84 LEU A O 1
ATOM 679 N N . PRO A 1 85 ? 5.145 13.950 5.104 1.00 43.44 85 PRO A N 1
ATOM 680 C CA . PRO A 1 85 ? 4.852 15.017 6.064 1.00 43.44 85 PRO A CA 1
ATOM 681 C C . PRO A 1 85 ? 5.079 14.606 7.540 1.00 43.44 85 PRO A C 1
ATOM 683 O O . PRO A 1 85 ? 4.384 15.066 8.425 1.00 43.44 85 PRO A O 1
ATOM 686 N N . HIS A 1 86 ? 5.965 13.661 7.845 1.00 52.31 86 HIS A N 1
ATOM 687 C CA . HIS A 1 86 ? 5.902 12.747 8.966 1.00 52.31 86 HIS A CA 1
ATOM 688 C C . HIS A 1 86 ? 7.259 12.441 9.606 1.00 52.31 86 HIS A C 1
ATOM 690 O O . HIS A 1 86 ? 7.273 11.645 10.541 1.00 52.31 86 HIS A O 1
ATOM 696 N N . ASP A 1 87 ? 8.358 13.073 9.179 1.00 44.88 87 ASP A N 1
ATOM 697 C CA . ASP A 1 87 ? 9.527 13.194 10.069 1.00 44.88 87 ASP A CA 1
ATOM 698 C C . ASP A 1 87 ? 9.305 14.323 11.087 1.00 44.88 87 ASP A C 1
ATOM 700 O O . ASP A 1 87 ? 9.708 14.190 12.232 1.00 44.88 87 ASP A O 1
ATOM 704 N N . ASN A 1 88 ? 8.529 15.349 10.711 1.00 39.78 88 ASN A N 1
ATOM 705 C CA . ASN A 1 88 ? 7.859 16.296 11.601 1.00 39.78 88 ASN A CA 1
ATOM 706 C C . ASN A 1 88 ? 6.473 16.596 11.003 1.00 39.78 88 ASN A C 1
ATOM 708 O O . ASN A 1 88 ? 6.368 17.275 9.984 1.00 39.78 88 ASN A O 1
ATOM 712 N N . CYS A 1 89 ? 5.407 16.043 11.587 1.00 40.53 89 CYS A N 1
ATOM 713 C CA . CYS A 1 89 ? 4.038 16.359 11.174 1.00 40.53 89 CYS A CA 1
ATOM 714 C C . CYS A 1 89 ? 3.638 17.734 11.702 1.00 40.53 89 CYS A C 1
ATOM 716 O O . CYS A 1 89 ? 3.194 17.857 12.837 1.00 40.53 89 CYS A O 1
ATOM 718 N N . GLU A 1 90 ? 3.806 18.760 10.868 1.00 40.97 90 GLU A N 1
ATOM 719 C CA . GLU A 1 90 ? 3.300 20.117 11.126 1.00 40.97 90 GLU A CA 1
ATOM 720 C C . GLU A 1 90 ? 1.827 20.288 10.704 1.00 40.97 90 GLU A C 1
ATOM 722 O O . GLU A 1 90 ? 1.193 21.284 11.043 1.00 40.97 90 GLU A O 1
ATOM 727 N N . LYS A 1 91 ? 1.248 19.315 9.983 1.00 42.19 91 LYS A N 1
ATOM 728 C CA . LYS A 1 91 ? -0.162 19.323 9.562 1.00 42.19 91 LYS A CA 1
ATOM 729 C C . LYS A 1 91 ? -0.977 18.312 10.360 1.00 42.19 91 LYS A C 1
ATOM 731 O O . LYS A 1 91 ? -1.283 17.226 9.883 1.00 42.19 91 LYS A O 1
ATOM 736 N N . TYR A 1 92 ? -1.362 18.702 11.569 1.00 48.62 92 TYR A N 1
ATOM 737 C CA . TYR A 1 92 ? -2.507 18.095 12.239 1.00 48.62 92 TYR A CA 1
ATOM 738 C C . TYR A 1 92 ? -3.761 18.484 11.447 1.00 48.62 92 TYR A C 1
ATOM 740 O O . TYR A 1 92 ? -4.049 19.676 11.302 1.00 48.62 92 TYR A O 1
ATOM 748 N N . PHE A 1 93 ? -4.495 17.515 10.894 1.00 52.03 93 PHE A N 1
ATOM 749 C CA . PHE A 1 93 ? -5.786 17.826 10.282 1.00 52.03 93 PHE A CA 1
ATOM 750 C C . PHE A 1 93 ? -6.754 18.219 11.399 1.00 52.03 93 PHE A C 1
ATOM 752 O O . PHE A 1 93 ? -7.278 17.363 12.115 1.00 52.03 93 PHE A O 1
ATOM 759 N N . SER A 1 94 ? -6.971 19.528 11.562 1.00 45.94 94 SER A N 1
ATOM 760 C CA . SER A 1 94 ? -7.939 20.067 12.522 1.00 45.94 94 SER A CA 1
ATOM 761 C C . SER A 1 94 ? -9.335 19.483 12.285 1.00 45.94 94 SER A C 1
ATOM 763 O O . SER A 1 94 ? -10.064 19.250 13.246 1.00 45.94 94 SER A O 1
ATOM 765 N N . GLN A 1 95 ? -9.666 19.174 11.025 1.00 49.72 95 GLN A N 1
ATOM 766 C CA . GLN A 1 95 ? -10.860 18.441 10.604 1.00 49.72 95 GLN A CA 1
ATOM 767 C C . GLN A 1 95 ? -10.541 17.502 9.430 1.00 49.72 95 GLN A C 1
ATOM 769 O O . GLN A 1 95 ? -9.844 17.881 8.485 1.00 49.72 95 GLN A O 1
ATOM 774 N N . THR A 1 96 ? -11.066 16.277 9.467 1.00 48.88 96 THR A N 1
ATOM 775 C CA . THR A 1 96 ? -10.845 15.252 8.432 1.00 48.88 96 THR A CA 1
ATOM 776 C C . THR A 1 96 ? -11.811 15.416 7.264 1.00 48.88 96 THR A C 1
ATOM 778 O O . THR A 1 96 ? -12.832 14.747 7.147 1.00 48.88 96 THR A O 1
ATOM 781 N N . GLN A 1 97 ? -11.521 16.357 6.365 1.00 50.44 97 GLN A N 1
ATOM 782 C CA . GLN A 1 97 ? -12.377 16.574 5.201 1.00 50.44 97 GLN A CA 1
ATOM 783 C C . GLN A 1 97 ? -12.147 15.497 4.137 1.00 50.44 97 GLN A C 1
ATOM 785 O O . GLN A 1 97 ? -11.091 15.464 3.510 1.00 50.44 97 GLN A O 1
ATOM 790 N N . ILE A 1 98 ? -13.161 14.651 3.924 1.00 50.84 98 ILE A N 1
ATOM 791 C CA . ILE A 1 98 ? -13.249 13.682 2.823 1.00 50.84 98 ILE A CA 1
ATOM 792 C C . ILE A 1 98 ? -14.063 14.328 1.681 1.00 50.84 98 ILE A C 1
ATOM 794 O O . ILE A 1 98 ? -15.228 14.686 1.859 1.00 50.84 98 ILE A O 1
ATOM 798 N N . SER A 1 99 ? -13.447 14.462 0.505 1.00 47.00 99 SER A N 1
ATOM 799 C CA . SER A 1 99 ? -13.839 15.141 -0.756 1.00 47.00 99 SER A CA 1
ATOM 800 C C . SER A 1 99 ? -13.966 16.695 -0.791 1.00 47.00 99 SER A C 1
ATOM 802 O O . SER A 1 99 ? -14.817 17.259 -0.106 1.00 47.00 99 SER A O 1
ATOM 804 N N . ALA A 1 100 ? -13.185 17.314 -1.708 1.00 38.09 100 ALA A N 1
ATOM 805 C CA . ALA A 1 100 ? -13.048 18.718 -2.193 1.00 38.09 100 ALA A CA 1
ATOM 806 C C . ALA A 1 100 ? -11.914 19.613 -1.604 1.00 38.09 100 ALA A C 1
ATOM 808 O O . ALA A 1 100 ? -11.621 19.556 -0.414 1.00 38.09 100 ALA A O 1
ATOM 809 N N . ARG A 1 101 ? -11.252 20.388 -2.503 1.00 33.16 101 ARG A N 1
ATOM 810 C CA . ARG A 1 101 ? -9.933 21.083 -2.400 1.00 33.16 101 ARG A CA 1
ATOM 811 C C . ARG A 1 101 ? -9.441 21.358 -0.967 1.00 33.16 101 ARG A C 1
ATOM 813 O O . ARG A 1 101 ? -10.005 22.188 -0.269 1.00 33.16 101 ARG A O 1
ATOM 820 N N . GLY A 1 102 ? -8.326 20.718 -0.596 1.00 47.19 102 GLY A N 1
ATOM 821 C CA . GLY A 1 102 ? -7.804 20.686 0.782 1.00 47.19 102 GLY A CA 1
ATOM 822 C C . GLY A 1 102 ? -8.128 19.384 1.531 1.00 47.19 102 GLY A C 1
ATOM 823 O O . GLY A 1 102 ? -8.059 19.339 2.754 1.00 47.19 102 GLY A O 1
ATOM 824 N N . THR A 1 103 ? -8.507 18.344 0.789 1.00 52.66 103 THR A N 1
ATOM 825 C CA . THR A 1 103 ? -9.008 17.053 1.267 1.00 52.66 103 THR A CA 1
ATOM 826 C C . THR A 1 103 ? -7.901 16.134 1.772 1.00 52.66 103 THR A C 1
ATOM 828 O O . THR A 1 103 ? -6.871 16.022 1.116 1.00 52.66 103 THR A O 1
ATOM 831 N N . SER A 1 104 ? -8.156 15.396 2.855 1.00 61.56 104 SER A N 1
ATOM 832 C CA . SER A 1 104 ? -7.380 14.186 3.144 1.00 61.56 104 SER A CA 1
ATOM 833 C C . SER A 1 104 ? -8.005 12.998 2.395 1.00 61.56 104 SER A C 1
ATOM 835 O O . SER A 1 104 ? -9.160 12.638 2.621 1.00 61.56 104 SER A O 1
ATOM 837 N N . THR A 1 105 ? -7.278 12.429 1.438 1.00 73.88 105 THR A N 1
ATOM 838 C CA . THR A 1 105 ? -7.590 11.159 0.776 1.00 73.88 105 THR A CA 1
ATOM 839 C C . THR A 1 105 ? -7.223 9.995 1.687 1.00 73.88 105 THR A C 1
ATOM 841 O O . THR A 1 105 ? -6.199 10.025 2.373 1.00 73.88 105 THR A O 1
ATOM 844 N N . LEU A 1 106 ? -8.075 8.972 1.703 1.00 84.44 106 LEU A N 1
ATOM 845 C CA . LEU A 1 106 ? -7.858 7.762 2.480 1.00 84.44 106 LEU A CA 1
ATOM 846 C C . LEU A 1 106 ? -7.284 6.679 1.571 1.00 84.44 106 LEU A C 1
ATOM 848 O O . LEU A 1 106 ? -7.992 6.177 0.704 1.00 84.44 106 LEU A O 1
ATOM 852 N N . PHE A 1 107 ? -6.036 6.305 1.811 1.00 88.81 107 PHE A N 1
ATOM 853 C CA . PHE A 1 107 ? -5.406 5.171 1.152 1.00 88.81 107 PHE A CA 1
ATOM 854 C C . PHE A 1 107 ? -5.516 3.934 2.044 1.00 88.81 107 PHE A C 1
ATOM 856 O O . PHE A 1 107 ? -5.338 4.030 3.261 1.00 88.81 107 PHE A O 1
ATOM 863 N N . LEU A 1 108 ? -5.780 2.771 1.449 1.00 91.69 108 LEU A N 1
ATOM 864 C CA . LEU A 1 108 ? -6.047 1.518 2.155 1.00 91.69 108 LEU A CA 1
ATOM 865 C C . LEU A 1 108 ? -5.311 0.350 1.502 1.00 91.69 108 LEU A C 1
ATOM 867 O O . LEU A 1 108 ? -5.200 0.281 0.282 1.00 91.69 108 LEU A O 1
ATOM 871 N N . TRP A 1 109 ? -4.891 -0.614 2.318 1.00 93.88 109 TRP A N 1
ATOM 872 C CA . TRP A 1 109 ? -4.358 -1.886 1.835 1.00 93.88 109 TRP A CA 1
ATOM 873 C C . TRP A 1 109 ? -5.347 -3.012 2.066 1.00 93.88 109 TRP A C 1
ATOM 875 O O . TRP A 1 109 ? -5.817 -3.198 3.187 1.00 93.88 109 TRP A O 1
ATOM 885 N N . PHE A 1 110 ? -5.606 -3.814 1.037 1.00 94.75 110 PHE A N 1
ATOM 886 C CA . PHE A 1 110 ? -6.442 -5.004 1.146 1.00 94.75 110 PHE A CA 1
ATOM 887 C C . PHE A 1 110 ? -5.718 -6.250 0.656 1.00 94.75 110 PHE A C 1
ATOM 889 O O . PHE A 1 110 ? -4.961 -6.218 -0.309 1.00 94.75 110 PHE A O 1
ATOM 896 N N . CYS A 1 111 ? -6.011 -7.376 1.300 1.00 92.44 111 CYS A N 1
ATOM 897 C CA . CYS A 1 111 ? -5.759 -8.684 0.731 1.00 92.44 111 CYS A CA 1
ATOM 898 C C . CYS A 1 111 ? -6.797 -8.947 -0.367 1.00 92.44 111 CYS A C 1
ATOM 900 O O . CYS A 1 111 ? -7.983 -9.030 -0.041 1.00 92.44 111 CYS A O 1
ATOM 902 N N . PRO A 1 112 ? -6.408 -9.139 -1.632 1.00 88.69 112 PRO A N 1
ATOM 903 C CA . PRO A 1 112 ? -7.389 -9.306 -2.697 1.00 88.69 112 PRO A CA 1
ATOM 904 C C . PRO A 1 112 ? -8.095 -10.675 -2.671 1.00 88.69 112 PRO A C 1
ATOM 906 O O . PRO A 1 112 ? -9.190 -10.801 -3.212 1.00 88.69 112 PRO A O 1
ATOM 909 N N . SER A 1 113 ? -7.519 -11.691 -2.015 1.00 87.19 113 SER A N 1
ATOM 910 C CA . SER A 1 113 ? -8.136 -13.021 -1.872 1.00 87.19 113 SER A CA 1
ATOM 911 C C . SER A 1 113 ? -9.063 -13.122 -0.655 1.00 87.19 113 SER A C 1
ATOM 913 O O . SER A 1 113 ? -10.178 -13.626 -0.745 1.00 87.19 113 SER A O 1
ATOM 915 N N . HIS A 1 114 ? -8.624 -12.628 0.505 1.00 89.06 114 HIS A N 1
ATOM 916 C CA . HIS A 1 114 ? -9.397 -12.714 1.754 1.00 89.06 114 HIS A CA 1
ATOM 917 C C . HIS A 1 114 ? -10.340 -11.528 1.963 1.00 89.06 114 HIS A C 1
ATOM 919 O O . HIS A 1 114 ? -11.293 -11.585 2.739 1.00 89.06 114 HIS A O 1
ATOM 925 N N . GLY A 1 115 ? -10.027 -10.412 1.323 1.00 90.69 115 GLY A N 1
ATOM 926 C CA . GLY A 1 115 ? -10.682 -9.136 1.510 1.00 90.69 115 GLY A CA 1
ATOM 927 C C . GLY A 1 115 ? -10.399 -8.413 2.829 1.00 90.69 115 GLY A C 1
ATOM 928 O O . GLY A 1 115 ? -11.078 -7.443 3.170 1.00 90.69 115 GLY A O 1
ATOM 929 N N . HIS A 1 116 ? -9.413 -8.888 3.585 1.00 93.25 116 HIS A N 1
ATOM 930 C CA . HIS A 1 116 ? -8.975 -8.270 4.830 1.00 93.25 116 HIS A CA 1
ATOM 931 C C . HIS A 1 116 ? -8.259 -6.946 4.553 1.00 93.25 116 HIS A C 1
ATOM 933 O O . HIS A 1 116 ? -7.435 -6.885 3.646 1.00 93.25 116 HIS A O 1
ATOM 939 N N . CYS A 1 117 ? -8.538 -5.908 5.333 1.00 95.06 117 CYS A N 1
ATOM 940 C CA . CYS A 1 117 ? -7.803 -4.655 5.278 1.00 95.06 117 CYS A CA 1
ATOM 941 C C . CYS A 1 117 ? -6.597 -4.698 6.221 1.00 95.06 117 CYS A C 1
ATOM 943 O O . CYS A 1 117 ? -6.762 -4.952 7.415 1.00 95.06 117 CYS A O 1
ATOM 945 N N . TYR A 1 118 ? -5.410 -4.405 5.692 1.00 93.69 118 TYR A N 1
ATOM 946 C CA . TYR A 1 118 ? -4.150 -4.309 6.440 1.00 93.69 118 TYR A CA 1
ATOM 947 C C . TYR A 1 118 ? -3.843 -2.894 6.924 1.00 93.69 118 TYR A C 1
ATOM 949 O O . TYR A 1 118 ? -2.745 -2.624 7.404 1.00 93.69 118 TYR A O 1
ATOM 957 N N . GLY A 1 119 ? -4.812 -1.989 6.826 1.00 92.88 119 GLY A N 1
ATOM 958 C CA . GLY A 1 119 ? -4.714 -0.659 7.393 1.00 92.88 119 GLY A CA 1
ATOM 959 C C . GLY A 1 119 ? -4.798 0.444 6.357 1.00 92.88 119 GLY A C 1
ATOM 960 O O . GLY A 1 119 ? -5.193 0.231 5.210 1.00 92.88 119 GLY A O 1
ATOM 961 N N . PHE A 1 120 ? -4.461 1.644 6.808 1.00 91.75 120 PHE A N 1
ATOM 962 C CA . PHE A 1 120 ? -4.727 2.880 6.103 1.00 91.75 120 PHE A CA 1
ATOM 963 C C . PHE A 1 120 ? -3.689 3.956 6.387 1.00 91.75 120 PHE A C 1
ATOM 965 O O . PHE A 1 120 ? -2.998 3.941 7.410 1.00 91.75 120 PHE A O 1
ATOM 972 N N . HIS A 1 121 ? -3.670 4.962 5.522 1.00 88.12 121 HIS A N 1
ATOM 973 C CA . HIS A 1 121 ? -3.111 6.261 5.852 1.00 88.12 121 HIS A CA 1
ATOM 974 C C . HIS A 1 121 ? -3.909 7.390 5.206 1.00 88.12 121 HIS A C 1
ATOM 976 O O . HIS A 1 121 ? -4.509 7.243 4.142 1.00 88.12 121 HIS A O 1
ATOM 982 N N . MET A 1 122 ? -3.898 8.536 5.869 1.00 84.00 122 MET A N 1
ATOM 983 C CA . MET A 1 122 ? -4.452 9.781 5.368 1.00 84.00 122 MET A CA 1
ATOM 984 C C . MET A 1 122 ? -3.364 10.537 4.604 1.00 84.00 122 MET A C 1
ATOM 986 O O . MET A 1 122 ? -2.300 10.815 5.153 1.00 84.00 122 MET A O 1
ATOM 990 N N . THR A 1 123 ? -3.629 10.891 3.351 1.00 76.62 123 THR A N 1
ATOM 991 C CA . THR A 1 123 ? -2.731 11.695 2.504 1.00 76.62 123 THR A CA 1
ATOM 992 C C . THR A 1 123 ? -3.474 12.911 1.953 1.00 76.62 123 THR A C 1
ATOM 994 O O . THR A 1 123 ? -4.694 12.944 1.971 1.00 76.62 123 THR A O 1
ATOM 997 N N . ASN A 1 124 ? -2.773 13.963 1.528 1.00 66.00 124 ASN A N 1
ATOM 998 C CA . ASN A 1 124 ? -3.409 15.144 0.913 1.00 66.00 124 ASN A CA 1
ATOM 999 C C . ASN A 1 124 ? -3.717 14.931 -0.575 1.00 66.00 124 ASN A C 1
ATOM 1001 O O . ASN A 1 124 ? -4.574 15.599 -1.151 1.00 66.00 124 ASN A O 1
ATOM 1005 N N . ALA A 1 125 ? -2.942 14.053 -1.202 1.00 69.44 125 ALA A N 1
ATOM 1006 C CA . ALA A 1 125 ? -3.079 13.644 -2.581 1.00 69.44 125 ALA A CA 1
ATOM 1007 C C . ALA A 1 125 ? -2.412 12.280 -2.686 1.00 69.44 125 ALA A C 1
ATOM 1009 O O . ALA A 1 125 ? -1.222 12.157 -2.403 1.00 69.44 125 ALA A O 1
ATOM 1010 N N . GLU A 1 126 ? -3.190 11.274 -3.059 1.00 71.06 126 GLU A N 1
ATOM 1011 C CA . GLU A 1 126 ? -2.678 9.936 -3.303 1.00 71.06 126 GLU A CA 1
ATOM 1012 C C . GLU A 1 126 ? -1.696 9.963 -4.479 1.00 71.06 126 GLU A C 1
ATOM 1014 O O . GLU A 1 126 ? -2.019 10.422 -5.579 1.00 71.06 126 GLU A O 1
ATOM 1019 N N . GLY A 1 127 ? -0.472 9.503 -4.235 1.00 78.62 127 GLY A N 1
ATOM 1020 C CA . GLY A 1 127 ? 0.571 9.416 -5.249 1.00 78.62 127 GLY A CA 1
ATOM 1021 C C . GLY A 1 127 ? 1.337 8.104 -5.168 1.00 78.62 127 GLY A C 1
ATOM 1022 O O . GLY A 1 127 ? 1.243 7.373 -4.197 1.00 78.62 127 GLY A O 1
ATOM 1023 N N . ARG A 1 128 ? 2.170 7.819 -6.173 1.00 84.94 128 ARG A N 1
ATOM 1024 C CA . ARG A 1 128 ? 3.018 6.606 -6.258 1.00 84.94 128 ARG A CA 1
ATOM 1025 C C . ARG A 1 128 ? 3.927 6.364 -5.040 1.00 84.94 128 ARG A C 1
ATOM 1027 O O . ARG A 1 128 ? 4.278 5.228 -4.734 1.00 84.94 128 ARG A O 1
ATOM 1034 N N . LYS A 1 129 ? 4.272 7.429 -4.315 1.00 85.38 129 LYS A N 1
ATOM 1035 C CA . LYS A 1 129 ? 5.077 7.369 -3.093 1.00 85.38 129 LYS A CA 1
ATOM 1036 C C . LYS A 1 129 ? 4.357 6.679 -1.937 1.00 85.38 129 LYS A C 1
ATOM 1038 O O . LYS A 1 129 ? 4.997 5.959 -1.181 1.00 85.38 129 LYS A O 1
ATOM 1043 N N . ASP A 1 130 ? 3.061 6.902 -1.793 1.00 86.25 130 ASP A N 1
ATOM 1044 C CA . ASP A 1 130 ? 2.246 6.409 -0.684 1.00 86.25 130 ASP A CA 1
ATOM 1045 C C . ASP A 1 130 ? 2.216 4.863 -0.591 1.00 86.25 130 ASP A C 1
ATOM 1047 O O . ASP A 1 130 ? 2.599 4.311 0.454 1.00 86.25 130 ASP A O 1
ATOM 1051 N N . PRO A 1 131 ? 1.875 4.121 -1.668 1.00 90.06 131 PRO A N 1
ATOM 1052 C CA . PRO A 1 131 ? 1.962 2.667 -1.672 1.00 90.06 131 PRO A CA 1
ATOM 1053 C C . PRO A 1 131 ? 3.411 2.174 -1.539 1.00 90.06 131 PRO A C 1
ATOM 1055 O O . PRO A 1 131 ? 3.677 1.274 -0.746 1.00 90.06 131 PRO A O 1
ATOM 1058 N N . SER A 1 132 ? 4.376 2.794 -2.229 1.00 91.50 132 SER A N 1
ATOM 1059 C CA . SER A 1 132 ? 5.784 2.371 -2.155 1.00 91.50 132 SER A CA 1
ATOM 1060 C C . SER A 1 132 ? 6.377 2.537 -0.750 1.00 91.50 132 SER A C 1
ATOM 1062 O O . SER A 1 132 ? 7.061 1.654 -0.239 1.00 91.50 132 SER A O 1
ATOM 1064 N N . ALA A 1 133 ? 6.131 3.673 -0.100 1.00 89.44 133 ALA A N 1
ATOM 1065 C CA . ALA A 1 133 ? 6.644 3.954 1.234 1.00 89.44 133 ALA A CA 1
ATOM 1066 C C . ALA A 1 133 ? 5.999 3.044 2.279 1.00 89.44 133 ALA A C 1
ATOM 1068 O O . ALA A 1 133 ? 6.686 2.573 3.185 1.00 89.44 133 ALA A O 1
ATOM 1069 N N . SER A 1 134 ? 4.690 2.805 2.175 1.00 91.69 134 SER A N 1
ATOM 1070 C CA . SER A 1 134 ? 3.962 1.980 3.139 1.00 91.69 134 SER A CA 1
ATOM 1071 C C . SER A 1 134 ? 4.412 0.522 3.112 1.00 91.69 134 SER A C 1
ATOM 1073 O O . SER A 1 134 ? 4.745 0.007 4.179 1.00 91.69 134 SER A O 1
ATOM 1075 N N . LEU A 1 135 ? 4.525 -0.095 1.929 1.00 92.56 135 LEU A N 1
ATOM 1076 C CA . LEU A 1 135 ? 5.038 -1.462 1.788 1.00 92.56 135 LEU A CA 1
ATOM 1077 C C . LEU A 1 135 ? 6.486 -1.556 2.265 1.00 92.56 135 LEU A C 1
ATOM 1079 O O . LEU A 1 135 ? 6.772 -2.311 3.188 1.00 92.56 135 LEU A O 1
ATOM 1083 N N . TYR A 1 136 ? 7.375 -0.724 1.716 1.00 91.50 136 TYR A N 1
ATOM 1084 C CA . TYR A 1 136 ? 8.801 -0.776 2.043 1.00 91.50 136 TYR A CA 1
ATOM 1085 C C . TYR A 1 136 ? 9.066 -0.622 3.546 1.00 91.50 136 TYR A C 1
ATOM 1087 O O . TYR A 1 136 ? 9.871 -1.354 4.114 1.00 91.50 136 TYR A O 1
ATOM 1095 N N . SER A 1 137 ? 8.368 0.305 4.213 1.00 90.81 137 SER A N 1
ATOM 1096 C CA . SER A 1 137 ? 8.614 0.578 5.633 1.00 90.81 137 SER A CA 1
ATOM 1097 C C . SER A 1 137 ? 7.965 -0.407 6.605 1.00 90.81 137 SER A C 1
ATOM 1099 O O . SER A 1 137 ? 8.420 -0.454 7.742 1.00 90.81 137 SER A O 1
ATOM 1101 N N . HIS A 1 138 ? 6.952 -1.189 6.211 1.00 91.50 138 HIS A N 1
ATOM 1102 C CA . HIS A 1 138 ? 6.209 -2.063 7.142 1.00 91.50 138 HIS A CA 1
ATOM 1103 C C . HIS A 1 138 ? 6.243 -3.552 6.780 1.00 91.50 138 HIS A C 1
ATOM 1105 O O . HIS A 1 138 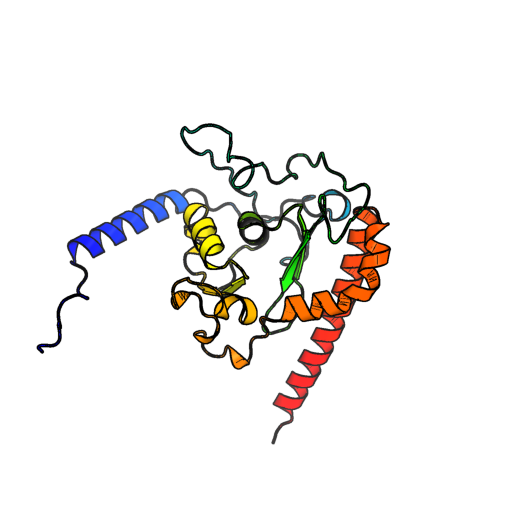? 5.857 -4.372 7.609 1.00 91.50 138 HIS A O 1
ATOM 1111 N N . LEU A 1 139 ? 6.700 -3.921 5.582 1.00 90.75 139 LEU A N 1
ATOM 1112 C CA . LEU A 1 139 ? 6.839 -5.314 5.168 1.00 90.75 139 LEU A CA 1
ATOM 1113 C C . LEU A 1 139 ? 8.308 -5.695 5.008 1.00 90.75 139 LEU A C 1
ATOM 1115 O O . LEU A 1 139 ? 9.098 -4.988 4.381 1.00 90.75 139 LEU A O 1
ATOM 1119 N N . GLU A 1 140 ? 8.674 -6.852 5.554 1.00 88.12 140 GLU A N 1
ATOM 1120 C CA . GLU A 1 140 ? 10.019 -7.404 5.395 1.00 88.12 140 GLU A CA 1
ATOM 1121 C C . GLU A 1 140 ? 10.306 -7.767 3.935 1.00 88.12 140 GLU A C 1
ATOM 1123 O O . GLU A 1 140 ? 11.381 -7.473 3.412 1.00 88.12 140 GLU A O 1
ATOM 1128 N N . HIS A 1 141 ? 9.300 -8.330 3.268 1.00 89.06 141 HIS A N 1
ATOM 1129 C CA . HIS A 1 141 ? 9.315 -8.683 1.857 1.00 89.06 141 HIS A CA 1
ATOM 1130 C C . HIS A 1 141 ? 8.075 -8.108 1.177 1.00 89.06 141 HIS A C 1
ATOM 1132 O O . HIS A 1 141 ? 6.993 -8.140 1.774 1.00 89.06 141 HIS A O 1
ATOM 1138 N N . PRO A 1 142 ? 8.188 -7.599 -0.060 1.00 91.81 142 PRO A N 1
ATOM 1139 C CA . PRO A 1 142 ? 7.013 -7.112 -0.757 1.00 91.81 142 PRO A CA 1
ATOM 1140 C C . PRO A 1 142 ? 6.053 -8.261 -1.099 1.00 91.81 142 PRO A C 1
ATOM 1142 O O . PRO A 1 142 ? 6.475 -9.416 -1.225 1.00 91.81 142 PRO A O 1
ATOM 1145 N N . PRO A 1 143 ? 4.769 -7.950 -1.333 1.00 92.56 143 PRO A N 1
ATOM 1146 C CA . PRO A 1 143 ? 3.849 -8.901 -1.943 1.00 92.56 143 PRO A CA 1
ATOM 1147 C C . PRO A 1 143 ? 4.314 -9.288 -3.355 1.00 92.56 143 PRO A C 1
ATOM 1149 O O . PRO A 1 143 ? 4.957 -8.502 -4.048 1.00 92.56 143 PRO A O 1
ATOM 1152 N N . THR A 1 144 ? 3.943 -10.483 -3.814 1.00 92.88 144 THR A N 1
ATOM 1153 C CA . THR A 1 144 ? 4.233 -10.935 -5.188 1.00 92.88 144 THR A CA 1
ATOM 1154 C C . THR A 1 144 ? 3.487 -10.121 -6.239 1.00 92.88 144 THR A C 1
ATOM 1156 O O . THR A 1 144 ? 3.991 -9.913 -7.342 1.00 92.88 144 THR A O 1
ATOM 1159 N N . ASP A 1 145 ? 2.284 -9.669 -5.889 1.00 93.44 145 ASP A N 1
ATOM 1160 C CA . ASP A 1 145 ? 1.318 -9.048 -6.784 1.00 93.44 145 ASP A CA 1
ATOM 1161 C C . ASP A 1 145 ? 0.706 -7.818 -6.119 1.00 93.44 145 ASP A C 1
ATOM 1163 O O . ASP A 1 145 ? 0.198 -7.894 -4.999 1.00 93.44 145 ASP A O 1
ATOM 1167 N N . ILE A 1 146 ? 0.739 -6.686 -6.820 1.00 93.75 146 ILE A N 1
ATOM 1168 C CA . ILE A 1 146 ? 0.132 -5.426 -6.387 1.00 93.75 146 ILE A CA 1
ATOM 1169 C C . ILE A 1 146 ? -0.895 -4.997 -7.426 1.00 93.75 146 ILE A C 1
ATOM 1171 O O . ILE A 1 146 ? -0.579 -4.892 -8.610 1.00 93.75 146 ILE A O 1
ATOM 1175 N N . PHE A 1 147 ? -2.106 -4.696 -6.961 1.00 91.75 147 PHE A N 1
ATOM 1176 C CA . PHE A 1 147 ? -3.175 -4.111 -7.765 1.00 91.75 147 PHE A CA 1
ATOM 1177 C C . PHE A 1 147 ? -3.329 -2.639 -7.394 1.00 91.75 147 PHE A C 1
ATOM 1179 O O . PHE A 1 147 ? -3.497 -2.322 -6.217 1.00 91.75 147 PHE A O 1
ATOM 1186 N N . TYR A 1 148 ? -3.216 -1.747 -8.377 1.00 90.56 148 TYR A N 1
ATOM 1187 C CA . TYR A 1 148 ? -3.258 -0.304 -8.148 1.00 90.56 148 TYR A CA 1
ATOM 1188 C C . TYR A 1 148 ? -3.690 0.465 -9.400 1.00 90.56 148 TYR A C 1
ATOM 1190 O O . TYR A 1 148 ? -3.266 0.141 -10.508 1.00 90.56 148 TYR A O 1
ATOM 1198 N N . ASP A 1 149 ? -4.472 1.531 -9.239 1.00 85.75 149 ASP A N 1
ATOM 1199 C CA . ASP A 1 149 ? -5.047 2.294 -10.358 1.00 85.75 149 ASP A CA 1
ATOM 1200 C C . ASP A 1 149 ? -3.977 2.823 -11.322 1.00 85.75 149 ASP A C 1
ATOM 1202 O O . ASP A 1 149 ? -4.109 2.704 -12.542 1.00 85.75 149 ASP A O 1
ATOM 1206 N N . PHE A 1 150 ? -2.850 3.294 -10.781 1.00 85.38 150 PHE A N 1
ATOM 1207 C CA . PHE A 1 150 ? -1.701 3.797 -11.542 1.00 85.38 150 PHE A CA 1
ATOM 1208 C C . PHE A 1 150 ? -0.485 2.861 -11.458 1.00 85.38 150 PHE A C 1
ATOM 1210 O O . PHE A 1 150 ? 0.644 3.305 -11.235 1.00 85.38 150 PHE A O 1
ATOM 1217 N N . ALA A 1 151 ? -0.714 1.553 -11.622 1.00 90.00 151 ALA A N 1
ATOM 1218 C CA . ALA A 1 151 ? 0.295 0.498 -11.486 1.00 90.00 151 ALA A CA 1
ATOM 1219 C C . ALA A 1 151 ? 1.587 0.726 -12.288 1.00 90.00 151 ALA A C 1
ATOM 1221 O O . ALA A 1 151 ? 2.669 0.463 -11.776 1.00 90.00 151 ALA A O 1
ATOM 1222 N N . CYS A 1 152 ? 1.503 1.248 -13.514 1.00 89.44 152 CYS A N 1
ATOM 1223 C CA . CYS A 1 152 ? 2.678 1.510 -14.348 1.00 89.44 152 CYS A CA 1
ATOM 1224 C C . CYS A 1 152 ? 3.628 2.548 -13.743 1.00 89.44 152 CYS A C 1
ATOM 1226 O O . CYS A 1 152 ? 4.834 2.326 -13.661 1.00 89.44 152 CYS A O 1
ATOM 1228 N N . ASN A 1 153 ? 3.069 3.654 -13.261 1.00 88.75 153 ASN A N 1
ATOM 1229 C CA . ASN A 1 153 ? 3.829 4.723 -12.634 1.00 88.75 153 ASN A CA 1
ATOM 1230 C C . ASN A 1 153 ? 4.345 4.297 -11.249 1.00 88.75 153 ASN A C 1
ATOM 1232 O O . ASN A 1 153 ? 5.433 4.687 -10.827 1.00 88.75 153 ASN A O 1
ATOM 1236 N N . LEU A 1 154 ? 3.576 3.457 -10.548 1.00 91.31 154 LEU A N 1
ATOM 1237 C CA . LEU A 1 154 ? 4.014 2.840 -9.302 1.00 91.31 154 LEU A CA 1
ATOM 1238 C C . LEU A 1 154 ? 5.205 1.899 -9.522 1.00 91.31 154 LEU A C 1
ATOM 1240 O O . LEU A 1 154 ? 6.191 2.017 -8.803 1.00 91.31 154 LEU A O 1
ATOM 1244 N N . GLN A 1 155 ? 5.148 1.015 -10.521 1.00 93.25 155 GLN A N 1
ATOM 1245 C CA . GLN A 1 155 ? 6.246 0.101 -10.837 1.00 93.25 155 GLN A CA 1
ATOM 1246 C C . GLN A 1 155 ? 7.535 0.869 -11.129 1.00 93.25 155 GLN A C 1
ATOM 1248 O O . GLN A 1 155 ? 8.577 0.556 -10.557 1.00 93.25 155 GLN A O 1
ATOM 1253 N N . GLU A 1 156 ? 7.460 1.881 -11.996 1.00 90.69 156 GLU A N 1
ATOM 1254 C CA . GLU A 1 156 ? 8.605 2.729 -12.328 1.00 90.69 156 GLU A CA 1
ATOM 1255 C C . GLU A 1 156 ? 9.189 3.386 -11.070 1.00 90.69 156 GLU A C 1
ATOM 1257 O O . GLU A 1 156 ? 10.396 3.330 -10.838 1.00 90.69 156 GLU A O 1
ATOM 1262 N N . TYR A 1 157 ? 8.335 3.949 -10.212 1.00 90.62 157 TYR A N 1
ATOM 1263 C CA . TYR A 1 157 ? 8.766 4.567 -8.960 1.00 90.62 157 TYR A CA 1
ATOM 1264 C C . TYR A 1 157 ? 9.444 3.571 -8.015 1.00 90.62 157 TYR A C 1
ATOM 1266 O O . TYR A 1 157 ? 10.526 3.846 -7.501 1.00 90.62 157 TYR A O 1
ATOM 1274 N N . CYS A 1 158 ? 8.824 2.412 -7.798 1.00 91.81 158 CYS A N 1
ATOM 1275 C CA . CYS A 1 158 ? 9.331 1.366 -6.920 1.00 91.81 158 CYS A CA 1
ATOM 1276 C C . CYS A 1 158 ? 10.695 0.843 -7.386 1.00 91.81 158 CYS A C 1
ATOM 1278 O O . CYS A 1 158 ? 11.612 0.740 -6.574 1.00 91.81 158 CYS A O 1
ATOM 1280 N N . LEU A 1 159 ? 10.846 0.555 -8.682 1.00 89.75 159 LEU A N 1
ATOM 1281 C CA . LEU A 1 159 ? 12.093 0.028 -9.240 1.00 89.75 159 LEU A CA 1
ATOM 1282 C C . LEU A 1 159 ? 13.210 1.075 -9.286 1.00 89.75 159 LEU A C 1
ATOM 1284 O O . LEU A 1 159 ? 14.361 0.722 -9.071 1.00 89.75 159 LEU A O 1
ATOM 1288 N N . ASN A 1 160 ? 12.893 2.354 -9.503 1.00 86.75 160 ASN A N 1
ATOM 1289 C CA . ASN A 1 160 ? 13.902 3.420 -9.483 1.00 86.75 160 ASN A CA 1
ATOM 1290 C C . ASN A 1 160 ? 14.408 3.749 -8.070 1.00 86.75 160 ASN A C 1
ATOM 1292 O O . ASN A 1 160 ? 15.471 4.349 -7.926 1.00 86.75 160 ASN A O 1
ATOM 1296 N N . ARG A 1 161 ? 13.632 3.424 -7.030 1.00 84.56 161 ARG A N 1
ATOM 1297 C CA . ARG A 1 161 ? 13.966 3.736 -5.633 1.00 84.56 161 ARG A CA 1
ATOM 1298 C C . ARG A 1 161 ? 14.586 2.559 -4.909 1.00 84.56 161 ARG A C 1
ATOM 1300 O O . ARG A 1 161 ? 15.620 2.707 -4.277 1.00 84.56 161 ARG A O 1
ATOM 1307 N N . GLU A 1 162 ? 13.923 1.414 -4.974 1.00 87.00 162 GLU A N 1
ATOM 1308 C CA . GLU A 1 162 ? 14.258 0.233 -4.184 1.00 87.00 162 GLU A CA 1
ATOM 1309 C C . GLU A 1 162 ? 14.155 -1.009 -5.081 1.00 87.00 162 GLU A C 1
ATOM 1311 O O . GLU A 1 162 ? 13.377 -1.931 -4.805 1.00 87.00 162 GLU A O 1
ATOM 1316 N N . SER A 1 163 ? 14.907 -1.032 -6.191 1.00 87.00 163 SER A N 1
ATOM 1317 C CA . SER A 1 163 ? 14.895 -2.143 -7.154 1.00 87.00 163 SER A CA 1
ATOM 1318 C C . SER A 1 163 ? 15.110 -3.492 -6.478 1.00 87.00 163 SER A C 1
ATOM 1320 O O . SER A 1 163 ? 14.390 -4.442 -6.773 1.00 87.00 163 SER A O 1
ATOM 1322 N N . GLY A 1 164 ? 16.020 -3.575 -5.513 1.00 84.62 164 GLY A N 1
ATOM 1323 C CA . GLY A 1 164 ? 16.346 -4.801 -4.795 1.00 84.62 164 GLY A CA 1
ATOM 1324 C C . GLY A 1 164 ? 15.180 -5.351 -3.991 1.00 84.62 164 GLY A C 1
ATOM 1325 O O . GLY A 1 164 ? 15.003 -6.570 -3.943 1.00 84.62 164 GLY A O 1
ATOM 1326 N N . TYR A 1 165 ? 14.357 -4.469 -3.417 1.00 87.12 165 TYR A N 1
ATOM 1327 C CA . TYR A 1 165 ? 13.135 -4.846 -2.718 1.00 87.12 165 TYR A CA 1
ATOM 1328 C C . TYR A 1 165 ? 12.059 -5.258 -3.728 1.00 87.12 165 TYR A C 1
ATOM 1330 O O . TYR A 1 165 ? 11.555 -6.372 -3.654 1.00 87.12 165 TYR A O 1
ATOM 1338 N N . TYR A 1 166 ? 11.769 -4.425 -4.732 1.00 91.62 166 TYR A N 1
ATOM 1339 C CA . TYR A 1 166 ? 10.640 -4.613 -5.656 1.00 91.62 166 TYR A CA 1
ATOM 1340 C C . TYR A 1 166 ? 10.913 -5.497 -6.888 1.00 91.62 166 TYR A C 1
ATOM 1342 O O . TYR A 1 166 ? 10.007 -5.714 -7.691 1.00 91.62 166 TYR A O 1
ATOM 1350 N N . ARG A 1 167 ? 12.123 -6.045 -7.053 1.00 88.19 167 ARG A N 1
ATOM 1351 C CA . ARG A 1 167 ? 12.566 -6.770 -8.266 1.00 88.19 167 ARG A CA 1
ATOM 1352 C C . ARG A 1 167 ? 11.644 -7.893 -8.747 1.00 88.19 167 ARG A C 1
ATOM 1354 O O . ARG A 1 167 ? 11.596 -8.174 -9.939 1.00 88.19 167 ARG A O 1
ATOM 1361 N N . CYS A 1 168 ? 10.960 -8.568 -7.827 1.00 89.69 168 CYS A N 1
ATOM 1362 C CA . CYS A 1 168 ? 10.115 -9.728 -8.124 1.00 89.69 168 CYS A CA 1
ATOM 1363 C C . CYS A 1 168 ? 8.617 -9.406 -8.051 1.00 89.69 168 CYS A C 1
ATOM 1365 O O . CYS A 1 168 ? 7.796 -10.317 -8.134 1.00 89.69 168 CYS A O 1
ATOM 1367 N N . VAL A 1 169 ? 8.262 -8.134 -7.876 1.00 94.25 169 VAL A N 1
ATOM 1368 C CA . VAL A 1 169 ? 6.878 -7.701 -7.696 1.00 94.25 169 VAL A CA 1
ATOM 1369 C C . VAL A 1 169 ? 6.234 -7.455 -9.049 1.00 94.25 169 VAL A C 1
ATOM 1371 O O . VAL A 1 169 ? 6.791 -6.767 -9.907 1.00 94.25 169 VAL A O 1
ATOM 1374 N N . ARG A 1 170 ? 5.039 -8.009 -9.242 1.00 94.00 170 ARG A N 1
ATOM 1375 C CA . ARG A 1 170 ? 4.217 -7.777 -10.428 1.00 94.00 170 ARG A CA 1
ATOM 1376 C C . ARG A 1 170 ? 3.176 -6.712 -10.116 1.00 94.00 170 ARG A C 1
ATOM 1378 O O . ARG A 1 170 ? 2.491 -6.780 -9.098 1.00 94.00 170 ARG A O 1
ATOM 1385 N N . PHE A 1 171 ? 3.053 -5.738 -11.007 1.00 93.44 171 PHE A N 1
ATOM 1386 C CA . PHE A 1 171 ? 2.132 -4.620 -10.852 1.00 93.44 171 PHE A CA 1
ATOM 1387 C C . PHE A 1 171 ? 1.006 -4.737 -11.875 1.00 93.44 171 PHE A C 1
ATOM 1389 O O . PHE A 1 171 ? 1.251 -4.875 -13.074 1.00 93.44 171 PHE A O 1
ATOM 1396 N N . PHE A 1 172 ? -0.229 -4.651 -11.399 1.00 92.19 172 PHE A N 1
ATOM 1397 C CA . PHE A 1 172 ? -1.429 -4.747 -12.215 1.00 92.19 172 PHE A CA 1
ATOM 1398 C C . PHE A 1 172 ? -2.345 -3.560 -11.958 1.00 92.19 172 PHE A C 1
ATOM 1400 O O . PHE A 1 172 ? -2.500 -3.115 -10.824 1.00 92.19 172 PHE A O 1
ATOM 1407 N N . HIS A 1 173 ? -2.987 -3.067 -13.010 1.00 88.19 173 HIS A N 1
ATOM 1408 C CA . HIS A 1 173 ? -4.095 -2.141 -12.847 1.00 88.19 173 HIS A CA 1
ATOM 1409 C C . HIS A 1 173 ? -5.276 -2.852 -12.192 1.00 88.19 173 HIS A C 1
ATOM 1411 O O . HIS A 1 173 ? -5.541 -4.026 -12.475 1.00 88.19 173 HIS A O 1
ATOM 1417 N N . ASP A 1 174 ? -6.014 -2.118 -11.363 1.00 84.88 174 ASP A N 1
ATOM 1418 C CA . ASP A 1 174 ? -7.373 -2.518 -11.015 1.00 84.88 174 ASP A CA 1
ATOM 1419 C C . ASP A 1 174 ? -8.186 -2.777 -12.299 1.00 84.88 174 ASP A C 1
ATOM 1421 O O . ASP A 1 174 ? -7.988 -2.096 -13.311 1.00 84.88 174 ASP A O 1
ATOM 1425 N N . ILE A 1 175 ? -9.071 -3.780 -12.291 1.00 84.69 175 ILE A N 1
ATOM 1426 C CA . ILE A 1 175 ? -9.846 -4.162 -13.477 1.00 84.69 175 ILE A CA 1
ATOM 1427 C C . ILE A 1 175 ? -10.658 -2.998 -14.060 1.00 84.69 175 ILE A C 1
ATOM 1429 O O . ILE A 1 175 ? -10.688 -2.851 -15.282 1.00 84.69 175 ILE A O 1
ATOM 1433 N N . PHE A 1 176 ? -11.254 -2.135 -13.234 1.00 76.69 176 PHE A N 1
ATOM 1434 C CA . PHE A 1 176 ? -12.046 -1.002 -13.716 1.00 76.69 176 PHE A CA 1
ATOM 1435 C C . PHE A 1 176 ? -11.174 0.071 -14.362 1.00 76.69 176 PHE A C 1
ATOM 1437 O O . PHE A 1 176 ? -11.533 0.636 -15.399 1.00 76.69 176 PHE A O 1
ATOM 1444 N N . HIS A 1 177 ? -9.999 0.312 -13.787 1.00 76.00 177 HIS A N 1
ATOM 1445 C CA . HIS A 1 177 ? -9.061 1.323 -14.266 1.00 76.00 177 HIS A CA 1
ATOM 1446 C C . HIS A 1 177 ? -8.182 0.818 -15.422 1.00 76.00 177 HIS A C 1
ATOM 1448 O O . HIS A 1 177 ? -7.669 1.609 -16.213 1.00 76.00 177 HIS A O 1
ATOM 1454 N N . GLY A 1 178 ? -8.058 -0.500 -15.593 1.00 71.75 178 GLY A N 1
ATOM 1455 C CA . GLY A 1 178 ? -7.263 -1.123 -16.648 1.00 71.75 178 GLY A CA 1
ATOM 1456 C C . GLY A 1 178 ? -7.852 -0.979 -18.056 1.00 71.75 178 GLY A C 1
ATOM 1457 O O . GLY A 1 178 ? -7.090 -0.937 -19.023 1.00 71.75 178 GLY A O 1
ATOM 1458 N N . TYR A 1 179 ? -9.180 -0.873 -18.200 1.00 71.00 179 TYR A N 1
ATOM 1459 C CA . TYR A 1 179 ? -9.831 -0.754 -19.516 1.00 71.00 179 TYR A CA 1
ATOM 1460 C C . TYR A 1 179 ? -9.582 0.594 -20.200 1.00 71.00 179 TYR A C 1
ATOM 1462 O O . TYR A 1 179 ? -9.509 0.657 -21.428 1.00 71.00 179 TYR A O 1
ATOM 1470 N N . SER A 1 180 ? -9.450 1.671 -19.424 1.00 67.19 180 SER A N 1
ATOM 1471 C CA . SER A 1 180 ? -9.244 3.030 -19.937 1.00 67.19 180 SER A CA 1
ATOM 1472 C C . SER A 1 180 ? -7.763 3.410 -20.066 1.00 67.19 180 SER A C 1
ATOM 1474 O O . SER A 1 180 ? -7.435 4.420 -20.698 1.00 67.19 180 SER A O 1
ATOM 1476 N N . HIS A 1 181 ? -6.850 2.601 -19.515 1.00 68.94 181 HIS A N 1
ATOM 1477 C CA . HIS A 1 181 ? -5.427 2.915 -19.491 1.00 68.94 181 HIS A CA 1
ATOM 1478 C C . HIS A 1 181 ? -4.728 2.582 -20.818 1.00 68.94 181 HIS A C 1
ATOM 1480 O O . HIS A 1 181 ? -4.812 1.475 -21.345 1.00 68.94 181 HIS A O 1
ATOM 1486 N N . LYS A 1 182 ? -3.940 3.531 -21.338 1.00 72.44 182 LYS A N 1
ATOM 1487 C CA . LYS A 1 182 ? -3.190 3.391 -22.605 1.00 72.44 182 LYS A CA 1
ATOM 1488 C C . LYS A 1 182 ? -1.818 2.710 -22.457 1.00 72.44 182 LYS A C 1
ATOM 1490 O O . LYS A 1 182 ? -0.967 2.852 -23.329 1.00 72.44 182 LYS A O 1
ATOM 1495 N N . CYS A 1 183 ? -1.570 2.021 -21.344 1.00 76.38 183 CYS A N 1
ATOM 1496 C CA . CYS A 1 183 ? -0.273 1.390 -21.081 1.00 76.38 183 CYS A CA 1
ATOM 1497 C C . CYS A 1 183 ? -0.181 -0.016 -21.681 1.00 76.38 183 CYS A C 1
ATOM 1499 O O . CYS A 1 183 ? -1.151 -0.561 -22.207 1.00 76.38 183 CYS A O 1
ATOM 1501 N N . SER A 1 184 ? 1.022 -0.595 -21.606 1.00 81.06 184 SER A N 1
ATOM 1502 C CA . SER A 1 184 ? 1.294 -1.959 -22.061 1.00 81.06 184 SER A CA 1
ATOM 1503 C C . SER A 1 184 ? 0.291 -2.960 -21.483 1.00 81.06 184 SER A C 1
ATOM 1505 O O . SER A 1 184 ? -0.100 -2.875 -20.317 1.00 81.06 184 SER A O 1
ATOM 1507 N N . CYS A 1 185 ? -0.049 -3.985 -22.269 1.00 83.94 185 CYS A N 1
ATOM 1508 C CA . CYS A 1 185 ? -0.857 -5.103 -21.794 1.00 83.94 185 CYS A CA 1
ATOM 1509 C C . CYS A 1 185 ? -0.191 -5.871 -20.638 1.00 83.94 185 CYS A C 1
ATOM 1511 O O . CYS A 1 185 ? -0.849 -6.710 -20.034 1.00 83.94 185 CYS A O 1
ATOM 1513 N N . ALA A 1 186 ? 1.088 -5.619 -20.325 1.00 85.25 186 ALA A N 1
ATOM 1514 C CA . ALA A 1 186 ? 1.789 -6.127 -19.140 1.00 85.25 186 ALA A CA 1
ATOM 1515 C C . ALA A 1 186 ? 1.045 -5.852 -17.827 1.00 85.25 186 ALA A C 1
ATOM 1517 O O . ALA A 1 186 ? 1.014 -6.721 -16.966 1.00 85.25 186 ALA A O 1
ATOM 1518 N N . TYR A 1 187 ? 0.379 -4.703 -17.724 1.00 87.94 187 TYR A N 1
ATOM 1519 C CA . TYR A 1 187 ? -0.294 -4.267 -16.501 1.00 87.94 187 TYR A CA 1
ATOM 1520 C C . TYR A 1 187 ? -1.752 -4.731 -16.393 1.00 87.94 187 TYR A C 1
ATOM 1522 O O . TYR A 1 187 ? -2.451 -4.354 -15.457 1.00 87.94 187 TYR A O 1
ATOM 1530 N N . ARG A 1 188 ? -2.261 -5.517 -17.350 1.00 88.69 188 ARG A N 1
ATOM 1531 C CA . ARG A 1 188 ? -3.643 -6.013 -17.289 1.00 88.69 188 ARG A CA 1
ATOM 1532 C C . ARG A 1 188 ? -3.751 -7.125 -16.253 1.00 88.69 188 ARG A C 1
ATOM 1534 O O . ARG A 1 188 ? -3.164 -8.190 -16.436 1.00 88.69 188 ARG A O 1
ATOM 1541 N N . SER A 1 189 ? -4.549 -6.894 -15.217 1.00 88.62 189 SER A N 1
ATOM 1542 C CA . SER A 1 189 ? -4.831 -7.855 -14.146 1.00 88.62 189 SER A CA 1
ATOM 1543 C C . SER A 1 189 ? -5.427 -9.172 -14.649 1.00 88.62 189 SER A C 1
ATOM 1545 O O . SER A 1 189 ? -5.061 -10.231 -14.151 1.00 88.62 189 SER A O 1
ATOM 1547 N N . SER A 1 190 ? -6.222 -9.137 -15.723 1.00 86.31 190 SER A N 1
ATOM 1548 C CA . SER A 1 190 ? -6.795 -10.329 -16.371 1.00 86.31 190 SER A CA 1
ATOM 1549 C C . SER A 1 190 ? -5.770 -11.326 -16.927 1.00 86.31 190 SER A C 1
ATOM 1551 O O . SER A 1 190 ? -6.133 -12.435 -17.307 1.00 86.31 190 SER A O 1
ATOM 1553 N N . ARG A 1 191 ? -4.485 -10.959 -16.996 1.00 86.44 191 ARG A N 1
ATOM 1554 C CA . ARG A 1 191 ? -3.406 -11.880 -17.386 1.00 86.44 191 ARG A CA 1
ATOM 1555 C C . ARG A 1 191 ? -2.924 -12.762 -16.244 1.00 86.44 191 ARG A C 1
ATOM 1557 O O . ARG A 1 191 ? -2.189 -13.716 -16.496 1.00 86.44 191 ARG A O 1
ATOM 1564 N N . LEU A 1 192 ? -3.257 -12.414 -15.005 1.00 87.25 192 LEU A N 1
ATOM 1565 C CA . LEU A 1 192 ? -2.859 -13.192 -13.849 1.00 87.25 192 LEU A CA 1
ATOM 1566 C C . LEU A 1 192 ? -3.667 -14.493 -13.815 1.00 87.25 192 LEU A C 1
ATOM 1568 O O . LEU A 1 192 ? -4.895 -14.495 -13.881 1.00 87.25 192 LEU A O 1
ATOM 1572 N N . GLN A 1 193 ? -2.971 -15.620 -13.705 1.00 85.56 193 GLN A N 1
ATOM 1573 C CA . GLN A 1 193 ? -3.625 -16.914 -13.563 1.00 85.56 193 GLN A CA 1
ATOM 1574 C C . GLN A 1 193 ? -4.432 -16.951 -12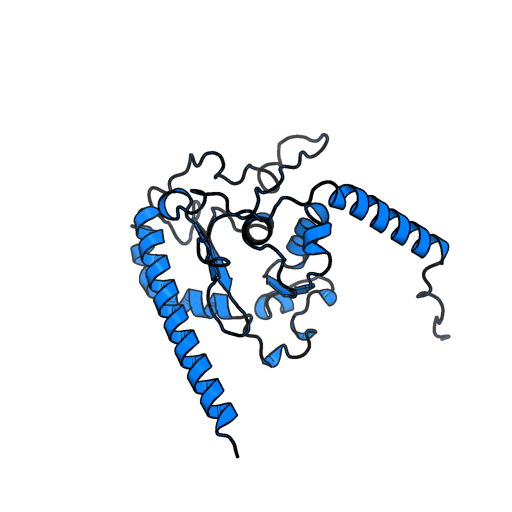.259 1.00 85.56 193 GLN A C 1
ATOM 1576 O O . GLN A 1 193 ? -3.909 -16.619 -11.198 1.00 85.56 193 GLN A O 1
ATOM 1581 N N . GLY A 1 194 ? -5.699 -17.362 -12.342 1.00 83.00 194 GLY A N 1
ATOM 1582 C CA . GLY A 1 194 ? -6.596 -17.375 -11.186 1.00 83.00 194 GLY A CA 1
ATOM 1583 C C . GLY A 1 194 ? -7.147 -16.000 -10.808 1.00 83.00 194 GLY A C 1
ATOM 1584 O O . GLY A 1 194 ? -7.703 -15.867 -9.720 1.00 83.00 194 GLY A O 1
ATOM 1585 N N . PHE A 1 195 ? -7.037 -14.995 -11.688 1.00 84.81 195 PHE A N 1
ATOM 1586 C CA . PHE A 1 195 ? -7.607 -13.666 -11.452 1.00 84.81 195 PHE A CA 1
ATOM 1587 C C . PHE A 1 195 ? -9.109 -13.702 -11.125 1.00 84.81 195 PHE A C 1
ATOM 1589 O O . PHE A 1 195 ? -9.562 -12.912 -10.310 1.00 84.81 195 PHE A O 1
ATOM 1596 N N . ASP A 1 196 ? -9.861 -14.677 -11.639 1.00 83.12 196 ASP A N 1
ATOM 1597 C CA . ASP A 1 196 ? -11.292 -14.843 -11.334 1.00 83.12 196 ASP A CA 1
ATOM 1598 C C . ASP A 1 196 ? -11.586 -15.077 -9.837 1.00 83.12 196 ASP A C 1
ATOM 1600 O O . ASP A 1 196 ? -12.714 -14.910 -9.379 1.00 83.12 196 ASP A O 1
ATOM 1604 N N . THR A 1 197 ? -10.571 -15.464 -9.056 1.00 83.31 197 THR A N 1
ATOM 1605 C CA . THR A 1 197 ? -10.663 -15.650 -7.597 1.00 83.31 197 THR A CA 1
ATOM 1606 C C . THR A 1 197 ? -10.222 -14.422 -6.794 1.00 83.31 197 THR A C 1
ATOM 1608 O O . THR A 1 197 ? -10.290 -14.424 -5.564 1.00 83.31 197 THR A O 1
ATOM 1611 N N . ILE A 1 198 ? -9.762 -13.373 -7.476 1.00 86.25 198 ILE A N 1
ATOM 1612 C CA . ILE A 1 198 ? -9.192 -12.158 -6.899 1.00 86.25 198 ILE A CA 1
ATOM 1613 C C . ILE A 1 198 ? -10.237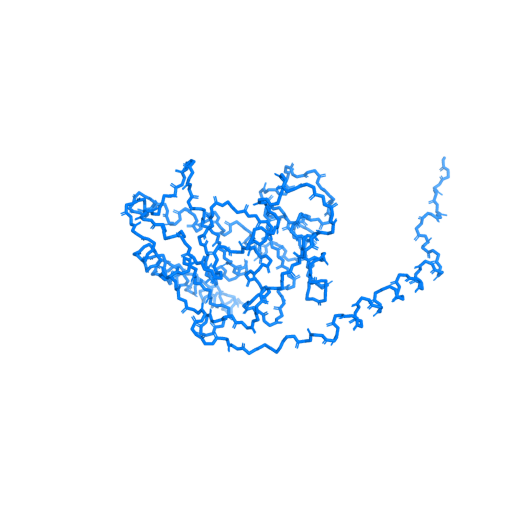 -11.050 -6.976 1.00 86.25 198 ILE A C 1
ATOM 1615 O O . ILE A 1 198 ? -10.759 -10.728 -8.038 1.00 86.25 198 ILE A O 1
ATOM 1619 N N . ASN A 1 199 ? -10.515 -10.420 -5.839 1.00 87.75 199 ASN A N 1
ATOM 1620 C CA . ASN A 1 199 ? -11.394 -9.263 -5.779 1.00 87.75 199 ASN A CA 1
ATOM 1621 C C . ASN A 1 199 ? -10.565 -7.975 -5.839 1.00 87.75 199 ASN A C 1
ATOM 1623 O O . ASN A 1 199 ? -10.184 -7.438 -4.795 1.00 87.75 199 ASN A O 1
ATOM 1627 N N . SER A 1 200 ? -10.278 -7.480 -7.047 1.00 84.19 200 SER A N 1
ATOM 1628 C CA . SER A 1 200 ? -9.619 -6.174 -7.201 1.00 84.19 200 SER A CA 1
ATOM 1629 C C . SER A 1 200 ? -10.534 -5.016 -6.774 1.00 84.19 200 SER A C 1
ATOM 1631 O O . SER A 1 200 ? -10.067 -4.045 -6.196 1.00 84.19 200 SER A O 1
ATOM 1633 N N . GLU A 1 201 ? -11.855 -5.181 -6.893 1.00 85.31 201 GLU A N 1
ATOM 1634 C CA . GLU A 1 201 ? -12.873 -4.159 -6.592 1.00 85.31 201 GLU A CA 1
ATOM 1635 C C . GLU A 1 201 ? -13.072 -3.875 -5.093 1.00 85.31 201 GLU A C 1
ATOM 1637 O O . GLU A 1 201 ? -13.979 -3.142 -4.683 1.00 85.31 201 GLU A O 1
ATOM 1642 N N . ILE A 1 202 ? -12.279 -4.500 -4.226 1.00 90.00 202 ILE A N 1
ATOM 1643 C CA . ILE A 1 202 ? -12.524 -4.463 -2.792 1.00 90.00 202 ILE A CA 1
ATOM 1644 C C . ILE A 1 202 ? -12.458 -3.057 -2.196 1.00 90.00 202 ILE A C 1
ATOM 1646 O O . ILE A 1 202 ? -13.220 -2.751 -1.272 1.00 90.00 202 ILE A O 1
ATOM 1650 N N . CYS A 1 203 ? -11.600 -2.198 -2.744 1.00 87.75 203 CYS A N 1
ATOM 1651 C CA . CYS A 1 203 ? -11.512 -0.802 -2.340 1.00 87.75 203 CYS A CA 1
ATOM 1652 C C . CYS A 1 203 ? -12.858 -0.091 -2.530 1.00 87.75 203 CYS A C 1
ATOM 1654 O O . CYS A 1 203 ? -13.304 0.611 -1.624 1.00 87.75 203 CYS A O 1
ATOM 1656 N N . GLU A 1 204 ? -13.565 -0.351 -3.633 1.00 86.62 204 GLU A N 1
ATOM 1657 C CA . GLU A 1 204 ? -14.882 0.238 -3.894 1.00 86.62 204 GLU A CA 1
ATOM 1658 C C . GLU A 1 204 ? -15.969 -0.329 -2.981 1.00 86.62 204 GLU A C 1
ATOM 1660 O O . GLU A 1 204 ? -16.816 0.408 -2.463 1.00 86.62 204 GLU A O 1
ATOM 1665 N N . GLN A 1 205 ? -15.914 -1.631 -2.692 1.00 90.75 205 GLN A N 1
ATOM 1666 C CA . GLN A 1 205 ? -16.826 -2.246 -1.725 1.00 90.75 205 GLN A CA 1
ATOM 1667 C C . GLN A 1 205 ? -16.648 -1.638 -0.326 1.00 90.75 205 GLN A C 1
ATOM 1669 O O . GLN A 1 205 ? -17.635 -1.347 0.356 1.00 90.75 205 GLN A O 1
ATOM 1674 N N . PHE A 1 206 ? -15.402 -1.426 0.106 1.00 90.81 206 PHE A N 1
ATOM 1675 C CA . PHE A 1 206 ? -15.117 -0.792 1.389 1.00 90.81 206 PHE A CA 1
ATOM 1676 C C . PHE A 1 206 ? -15.513 0.686 1.391 1.00 90.81 206 PHE A C 1
ATOM 1678 O O . PHE A 1 206 ? -16.138 1.150 2.343 1.00 90.81 206 PHE A O 1
ATOM 1685 N N . ASN A 1 207 ? -15.226 1.412 0.309 1.00 86.88 207 ASN A N 1
ATOM 1686 C CA . ASN A 1 207 ? -15.636 2.801 0.122 1.00 86.88 207 ASN A CA 1
ATOM 1687 C C . ASN A 1 207 ? -17.157 2.957 0.264 1.00 86.88 207 ASN A C 1
ATOM 1689 O O . ASN A 1 207 ? -17.611 3.899 0.911 1.00 86.88 207 ASN A O 1
ATOM 1693 N N . SER A 1 208 ? -17.933 2.009 -0.277 1.00 88.69 208 SER A N 1
ATOM 1694 C CA . SER A 1 208 ? -19.387 1.918 -0.093 1.00 88.69 208 SER A CA 1
ATOM 1695 C C . SER A 1 208 ? -19.776 1.643 1.367 1.00 88.69 208 SER A C 1
ATOM 1697 O O . SER A 1 208 ? -20.627 2.333 1.928 1.00 88.69 208 SER A O 1
ATOM 1699 N N . PHE A 1 209 ? -19.096 0.700 2.027 1.00 90.31 209 PHE A N 1
ATOM 1700 C CA . PHE A 1 209 ? -19.324 0.372 3.438 1.00 90.31 209 PHE A CA 1
ATOM 1701 C C . PHE A 1 209 ? -19.118 1.569 4.380 1.00 90.31 209 PHE A C 1
ATOM 1703 O O . PHE A 1 209 ? -19.917 1.765 5.294 1.00 90.31 209 PHE A O 1
ATOM 1710 N N . ILE A 1 210 ? -18.102 2.401 4.135 1.00 88.75 210 ILE A N 1
ATOM 1711 C CA . ILE A 1 210 ? -17.809 3.583 4.962 1.00 88.75 210 ILE A CA 1
ATOM 1712 C C . ILE A 1 210 ? -18.568 4.848 4.531 1.00 88.75 210 ILE A C 1
ATOM 1714 O O . ILE A 1 210 ? -18.363 5.909 5.121 1.00 88.75 210 ILE A O 1
ATOM 1718 N N . GLN A 1 211 ? -19.461 4.784 3.533 1.00 85.50 211 GLN A N 1
ATOM 1719 C CA . GLN A 1 211 ? -20.260 5.954 3.125 1.00 85.50 211 GLN A CA 1
ATOM 1720 C C . GLN A 1 211 ? -21.049 6.544 4.297 1.00 85.50 211 GLN A C 1
ATOM 1722 O O . GLN A 1 211 ? -21.155 7.763 4.414 1.00 85.50 211 GLN A O 1
ATOM 1727 N N . CYS A 1 212 ? -21.546 5.689 5.196 1.00 83.00 212 CYS A N 1
ATOM 1728 C CA . CYS A 1 212 ? -22.346 6.101 6.347 1.00 83.00 212 CYS A CA 1
ATOM 1729 C C . CYS A 1 212 ? -21.598 7.019 7.325 1.00 83.00 212 CYS A C 1
ATOM 1731 O O . CYS A 1 212 ? -22.241 7.787 8.036 1.00 83.00 212 CYS A O 1
ATOM 1733 N N . ILE A 1 213 ? -20.261 6.979 7.345 1.00 82.38 213 ILE A N 1
ATOM 1734 C CA . ILE A 1 213 ? -19.450 7.825 8.227 1.00 82.38 213 ILE A CA 1
ATOM 1735 C C . ILE A 1 213 ? -18.850 9.038 7.527 1.00 82.38 213 ILE A C 1
ATOM 1737 O O . ILE A 1 213 ? -18.289 9.886 8.212 1.00 82.38 213 ILE A O 1
ATOM 1741 N N . LYS A 1 214 ? -18.963 9.179 6.199 1.00 80.81 214 LYS A N 1
ATOM 1742 C CA . LYS A 1 214 ? -18.305 10.281 5.471 1.00 80.81 214 LYS A CA 1
ATOM 1743 C C . LYS A 1 214 ? -18.760 11.665 5.926 1.00 80.81 214 LYS A C 1
ATOM 1745 O O . LYS A 1 214 ? -17.942 12.581 5.999 1.00 80.81 214 LYS A O 1
ATOM 1750 N N . SER A 1 215 ? -20.044 11.829 6.239 1.00 78.31 215 SER A N 1
ATOM 1751 C CA . SER A 1 215 ? -20.582 13.093 6.754 1.00 78.31 215 SER A CA 1
ATOM 1752 C C . SER A 1 215 ? -20.023 13.423 8.137 1.00 78.31 215 SER A C 1
ATOM 1754 O O . SER A 1 215 ? -19.590 14.550 8.365 1.00 78.31 215 SER A O 1
ATOM 1756 N N . SER A 1 216 ? -19.990 12.439 9.036 1.00 81.69 216 SER A N 1
ATOM 1757 C CA . SER A 1 216 ? -19.486 12.596 10.402 1.00 81.69 216 SER A CA 1
ATOM 1758 C C . SER A 1 216 ? -17.972 12.788 10.428 1.00 81.69 216 SER A C 1
ATOM 1760 O O . SER A 1 216 ? -17.480 13.647 11.153 1.00 81.69 216 SER A O 1
ATOM 1762 N N . ALA A 1 217 ? -17.241 12.057 9.581 1.00 80.06 217 ALA A N 1
ATOM 1763 C CA . ALA A 1 217 ? -15.795 12.163 9.420 1.00 80.06 217 ALA A CA 1
ATOM 1764 C C . ALA A 1 217 ? -15.371 13.608 9.144 1.00 80.06 217 ALA A C 1
ATOM 1766 O O . ALA A 1 217 ? -14.504 14.131 9.827 1.00 80.06 217 ALA A O 1
ATOM 1767 N N . ARG A 1 218 ? -16.083 14.325 8.265 1.00 74.88 218 ARG A N 1
ATOM 1768 C CA . ARG A 1 218 ? -15.804 15.743 7.960 1.00 74.88 218 ARG A CA 1
ATOM 1769 C C . ARG A 1 218 ? -15.745 16.668 9.177 1.00 74.88 218 ARG A C 1
ATOM 1771 O O . ARG A 1 218 ? -15.103 17.709 9.092 1.00 74.88 218 ARG A O 1
ATOM 1778 N N . GLN A 1 219 ? -16.407 16.306 10.274 1.00 81.31 219 GLN A N 1
ATOM 1779 C CA . GLN A 1 219 ? -16.447 17.083 11.515 1.00 81.31 219 GLN A CA 1
ATOM 1780 C C . GLN A 1 219 ? -15.478 16.555 12.589 1.00 81.31 219 GLN A C 1
ATOM 1782 O O . GLN A 1 219 ? -15.320 17.181 13.633 1.00 81.31 219 GLN A O 1
ATOM 1787 N N . MET A 1 220 ? -14.832 15.409 12.360 1.00 84.50 220 MET A N 1
ATOM 1788 C CA . MET A 1 220 ? -13.918 14.776 13.310 1.00 84.50 220 MET A CA 1
ATOM 1789 C C . MET A 1 220 ? -12.501 15.328 13.175 1.00 84.50 220 MET A C 1
ATOM 1791 O O . MET A 1 220 ? -12.012 15.557 12.064 1.00 84.50 220 MET A O 1
ATOM 1795 N N . THR A 1 221 ? -11.808 15.450 14.310 1.00 84.81 221 THR A N 1
ATOM 1796 C CA . THR A 1 221 ? -10.347 15.605 14.318 1.00 84.81 221 THR A CA 1
ATOM 1797 C C . THR A 1 221 ? -9.683 14.333 13.789 1.00 84.81 221 THR A C 1
ATOM 1799 O O . THR A 1 221 ? -10.287 13.257 13.806 1.00 84.81 221 THR A O 1
ATOM 1802 N N . GLN A 1 222 ? -8.426 14.432 13.353 1.00 85.56 222 GLN A N 1
ATOM 1803 C CA . GLN A 1 222 ? -7.652 13.274 12.890 1.00 85.56 222 GLN A CA 1
ATOM 1804 C C . GLN A 1 222 ? -7.653 12.115 13.891 1.00 85.56 222 GLN A C 1
ATOM 1806 O O . GLN A 1 222 ? -7.848 10.968 13.501 1.00 85.56 222 GLN A O 1
ATOM 1811 N N . GLU A 1 223 ? -7.448 12.410 15.173 1.00 87.56 223 GLU A N 1
ATOM 1812 C CA . GLU A 1 223 ? -7.416 11.409 16.239 1.00 87.56 223 GLU A CA 1
ATOM 1813 C C . GLU A 1 223 ? -8.736 10.641 16.345 1.00 87.56 223 GLU A C 1
ATOM 1815 O O . GLU A 1 223 ? -8.737 9.409 16.287 1.00 87.56 223 GLU A O 1
ATOM 1820 N N . HIS A 1 224 ? -9.860 11.361 16.408 1.00 88.44 224 HIS A N 1
ATOM 1821 C CA . HIS A 1 224 ? -11.183 10.742 16.457 1.00 88.44 224 HIS A CA 1
ATOM 1822 C C . HIS A 1 224 ? -11.461 9.948 15.183 1.00 88.44 224 HIS A C 1
ATOM 1824 O O . HIS A 1 224 ? -11.902 8.805 15.255 1.00 88.44 224 HIS A O 1
ATOM 1830 N N . PHE A 1 225 ? -11.153 10.512 14.017 1.00 88.25 225 PHE A N 1
ATOM 1831 C CA . PHE A 1 225 ? -11.349 9.822 12.749 1.00 88.25 225 PHE A CA 1
ATOM 1832 C C . PHE A 1 225 ? -10.530 8.531 12.665 1.00 88.25 225 PHE A C 1
ATOM 1834 O O . PHE A 1 225 ? -11.071 7.492 12.297 1.00 88.25 225 PHE A O 1
ATOM 1841 N N . CYS A 1 226 ? -9.256 8.558 13.068 1.00 89.88 226 CYS A N 1
ATOM 1842 C CA . CYS A 1 226 ? -8.412 7.368 13.105 1.00 89.88 226 CYS A CA 1
ATOM 1843 C C . CYS A 1 226 ? -8.969 6.324 14.073 1.00 89.88 226 CYS A C 1
ATOM 1845 O O . CYS A 1 226 ? -8.973 5.145 13.743 1.00 89.88 226 CYS A O 1
ATOM 1847 N N . PHE A 1 227 ? -9.445 6.717 15.255 1.00 91.25 227 PHE A N 1
ATOM 1848 C CA . PHE A 1 227 ? -10.074 5.785 16.192 1.00 91.25 227 PHE A CA 1
ATOM 1849 C C . PHE A 1 227 ? -11.322 5.119 15.587 1.00 91.25 227 PHE A C 1
ATOM 1851 O O . PHE A 1 227 ? -11.424 3.892 15.565 1.00 91.25 227 PHE A O 1
ATOM 1858 N N . TYR A 1 228 ? -12.237 5.915 15.025 1.00 90.94 228 TYR A N 1
ATOM 1859 C CA . TYR A 1 228 ? -13.450 5.402 14.386 1.00 90.94 228 TYR A CA 1
ATOM 1860 C C . TYR A 1 228 ? -13.124 4.502 13.194 1.00 90.94 228 TYR A C 1
ATOM 1862 O O . TYR A 1 228 ? -13.677 3.412 13.073 1.00 90.94 228 TYR A O 1
ATOM 1870 N N . LEU A 1 229 ? -12.206 4.918 12.323 1.00 91.38 229 LEU A N 1
ATOM 1871 C CA . LEU A 1 229 ? -11.845 4.133 11.151 1.00 91.38 229 LEU A CA 1
ATOM 1872 C C . LEU A 1 229 ? -11.251 2.776 11.542 1.00 91.38 229 LEU A C 1
ATOM 1874 O O . LEU A 1 229 ? -11.616 1.773 10.940 1.00 91.38 229 LEU A O 1
ATOM 1878 N N . GLN A 1 230 ? -10.416 2.713 12.583 1.00 93.00 230 GLN A N 1
ATOM 1879 C CA . GLN A 1 230 ? -9.902 1.442 13.109 1.00 93.00 230 GLN A CA 1
ATOM 1880 C C . GLN A 1 230 ? -11.027 0.505 13.566 1.00 93.00 230 GLN A C 1
ATOM 1882 O O . GLN A 1 230 ? -10.986 -0.690 13.272 1.00 93.00 230 GLN A O 1
ATOM 1887 N N . PHE A 1 231 ? -12.070 1.039 14.208 1.00 93.25 231 PHE A N 1
ATOM 1888 C CA . PHE A 1 231 ? -13.257 0.261 14.565 1.00 93.25 231 PHE A CA 1
ATOM 1889 C C . PHE A 1 231 ? -13.997 -0.271 13.324 1.00 93.25 231 PHE A C 1
ATOM 1891 O O . PHE A 1 231 ? -14.287 -1.463 13.238 1.00 93.25 231 PHE A O 1
ATOM 1898 N N . PHE A 1 232 ? -14.251 0.573 12.319 1.00 92.75 232 PHE A N 1
ATOM 1899 C CA . PHE A 1 232 ? -14.908 0.132 11.080 1.00 92.75 232 PHE A CA 1
ATOM 1900 C C . PHE A 1 232 ? -14.073 -0.883 10.294 1.00 92.75 232 PHE A C 1
ATOM 1902 O O . PHE A 1 232 ? -14.626 -1.802 9.690 1.00 92.75 232 PHE A O 1
ATOM 1909 N N . LEU A 1 233 ? -12.748 -0.753 10.325 1.00 93.44 233 LEU A N 1
ATOM 1910 C CA . LEU A 1 233 ? -11.833 -1.730 9.746 1.00 93.44 233 LEU A CA 1
ATOM 1911 C C . LEU A 1 233 ? -11.904 -3.070 10.471 1.00 93.44 233 LEU A C 1
ATOM 1913 O O . LEU A 1 233 ? -11.968 -4.107 9.812 1.00 93.44 233 LEU A O 1
ATOM 1917 N N . HIS A 1 234 ? -11.958 -3.063 11.803 1.00 93.69 234 HIS A N 1
ATOM 1918 C CA . HIS A 1 234 ? -12.179 -4.276 12.583 1.00 93.69 234 HIS A CA 1
ATOM 1919 C C . HIS A 1 234 ? -13.503 -4.952 12.195 1.00 93.69 234 HIS A C 1
ATOM 1921 O O . HIS A 1 234 ? -13.507 -6.124 11.820 1.00 93.69 234 HIS A O 1
ATOM 1927 N N . GLU A 1 235 ? -14.606 -4.201 12.175 1.00 94.75 235 GLU A N 1
ATOM 1928 C CA . GLU A 1 235 ? -15.925 -4.709 11.778 1.00 94.75 235 GLU A CA 1
ATOM 1929 C C . GLU A 1 235 ? -15.934 -5.286 10.355 1.00 94.75 235 GLU A C 1
ATOM 1931 O O . GLU A 1 235 ? -16.485 -6.363 10.104 1.00 94.75 235 GLU A O 1
ATOM 1936 N N . TRP A 1 236 ? -15.291 -4.600 9.407 1.00 94.94 236 TRP A N 1
ATOM 1937 C CA . TRP A 1 236 ? -15.116 -5.096 8.043 1.00 94.94 236 TRP A CA 1
ATOM 1938 C C . TRP A 1 236 ? -14.353 -6.422 8.019 1.00 94.94 236 TRP A C 1
ATOM 1940 O O . TRP A 1 236 ? -14.793 -7.399 7.402 1.00 94.94 236 TRP A O 1
ATOM 1950 N N . ASN A 1 237 ? -13.232 -6.475 8.731 1.00 94.69 237 ASN A N 1
ATOM 1951 C CA . ASN A 1 237 ? -12.365 -7.639 8.798 1.00 94.69 237 ASN A CA 1
ATOM 1952 C C . ASN A 1 237 ? -13.063 -8.843 9.444 1.00 94.69 237 ASN A C 1
ATOM 1954 O O . ASN A 1 237 ? -12.925 -9.962 8.943 1.00 94.69 237 ASN A O 1
ATOM 1958 N N . GLU A 1 238 ? -13.875 -8.637 10.484 1.00 94.31 238 GLU A N 1
ATOM 1959 C CA . GLU A 1 238 ? -14.712 -9.690 11.071 1.00 94.31 238 GLU A CA 1
ATOM 1960 C C . GLU A 1 238 ? -15.755 -10.216 10.080 1.00 94.31 238 GLU A C 1
ATOM 1962 O O . GLU A 1 238 ? -15.954 -11.432 9.964 1.00 94.31 238 GLU A O 1
ATOM 1967 N N . ARG A 1 239 ? -16.412 -9.326 9.322 1.00 93.19 239 ARG A N 1
ATOM 1968 C CA . ARG A 1 239 ? -17.375 -9.728 8.282 1.00 93.19 239 ARG A CA 1
ATOM 1969 C C . ARG A 1 239 ? -16.706 -10.588 7.216 1.00 93.19 239 ARG A C 1
ATOM 1971 O O . ARG A 1 239 ? -17.226 -11.657 6.890 1.00 93.19 239 ARG A O 1
ATOM 1978 N N . LYS A 1 240 ? -15.544 -10.168 6.711 1.00 92.56 240 LYS A N 1
ATOM 1979 C CA . LYS A 1 240 ? -14.785 -10.928 5.708 1.00 92.56 240 LYS A CA 1
ATOM 1980 C C . LYS A 1 240 ? -14.304 -12.268 6.263 1.00 92.56 240 LYS A C 1
ATOM 1982 O O . LYS A 1 240 ? -14.521 -13.289 5.618 1.00 92.56 240 LYS A O 1
ATOM 1987 N N . ARG A 1 241 ? -13.812 -12.316 7.507 1.00 90.00 241 ARG A N 1
ATOM 1988 C CA . ARG A 1 241 ? -13.422 -13.574 8.166 1.00 90.00 241 ARG A CA 1
ATOM 1989 C C . ARG A 1 241 ? -14.584 -14.565 8.275 1.00 90.00 241 ARG A C 1
ATOM 1991 O O . ARG A 1 241 ? -14.398 -15.754 8.021 1.00 90.00 241 ARG A O 1
ATOM 1998 N N . LYS A 1 242 ? -15.787 -14.102 8.635 1.00 89.38 242 LYS A N 1
ATOM 1999 C CA . LYS A 1 242 ? -16.995 -14.949 8.688 1.00 89.38 242 LYS A CA 1
ATOM 2000 C C . LYS A 1 242 ? -17.354 -15.513 7.311 1.00 89.38 242 LYS A C 1
ATOM 2002 O O . LYS A 1 242 ? -17.714 -16.684 7.221 1.00 89.38 242 LYS A O 1
ATOM 2007 N N . ILE A 1 243 ? -17.230 -14.710 6.253 1.00 85.44 243 ILE A N 1
ATOM 2008 C CA . ILE A 1 243 ? -17.466 -15.151 4.871 1.00 85.44 243 ILE A CA 1
ATOM 2009 C C . ILE A 1 243 ? -16.432 -16.204 4.462 1.00 85.44 243 ILE A C 1
ATOM 2011 O O . ILE A 1 243 ? -16.825 -17.286 4.035 1.00 85.44 243 ILE A O 1
ATOM 2015 N N . SER A 1 244 ? -15.138 -15.948 4.671 1.00 82.12 244 SER A N 1
ATOM 2016 C CA . SER A 1 244 ? -14.075 -16.906 4.342 1.00 82.12 244 SER A CA 1
ATOM 2017 C C . SER A 1 244 ? -14.256 -18.241 5.066 1.00 82.12 244 SER A C 1
ATOM 2019 O O . SER A 1 244 ? -14.133 -19.289 4.442 1.00 82.12 244 SER A O 1
ATOM 2021 N N . LYS A 1 245 ? -14.630 -18.226 6.356 1.00 82.75 245 LYS A N 1
ATOM 2022 C CA . LYS A 1 245 ? -14.946 -19.453 7.110 1.00 82.75 245 LYS A CA 1
ATOM 2023 C C . LYS A 1 245 ? -16.125 -20.222 6.507 1.00 82.75 245 LYS A C 1
ATOM 2025 O O . LYS A 1 245 ? -16.054 -21.439 6.394 1.00 82.75 245 LYS A O 1
ATOM 2030 N N . ARG A 1 246 ? -17.199 -19.531 6.107 1.00 80.31 246 ARG A N 1
ATOM 2031 C CA . ARG A 1 246 ? -18.366 -20.163 5.465 1.00 80.31 246 ARG A CA 1
ATOM 2032 C C . ARG A 1 246 ? -18.007 -20.795 4.124 1.00 80.31 246 ARG A C 1
ATOM 2034 O O . ARG A 1 246 ? -18.428 -21.916 3.870 1.00 80.31 246 ARG A O 1
ATOM 2041 N N . ILE A 1 247 ? -17.216 -20.101 3.304 1.00 79.00 247 ILE A N 1
ATOM 2042 C CA . ILE A 1 247 ? -16.730 -20.629 2.022 1.00 79.00 247 ILE A CA 1
ATOM 2043 C C . ILE A 1 247 ? -15.851 -21.858 2.264 1.00 79.00 247 ILE A C 1
ATOM 2045 O O . ILE A 1 247 ? -16.078 -22.885 1.640 1.00 79.00 247 ILE A O 1
ATOM 2049 N N . ALA A 1 248 ? -14.911 -21.797 3.212 1.00 78.06 248 ALA A N 1
ATOM 2050 C CA . ALA A 1 248 ? -14.048 -22.930 3.543 1.00 78.06 248 ALA A CA 1
ATOM 2051 C C . ALA A 1 248 ? -14.849 -24.167 3.990 1.00 78.06 248 ALA A C 1
ATOM 2053 O O . ALA A 1 248 ? -14.564 -25.271 3.540 1.00 78.06 248 ALA A O 1
ATOM 2054 N N . VAL A 1 249 ? -15.884 -23.984 4.819 1.00 77.06 249 VAL A N 1
ATOM 2055 C CA . VAL A 1 249 ? -16.792 -25.073 5.224 1.00 77.06 249 VAL A CA 1
ATOM 2056 C C . VAL A 1 249 ? -17.592 -25.613 4.036 1.00 77.06 249 VAL A C 1
ATOM 2058 O O . VAL A 1 249 ? -17.723 -26.823 3.903 1.00 77.06 249 VAL A O 1
ATOM 2061 N N . ALA A 1 250 ? -18.101 -24.746 3.158 1.00 74.38 250 ALA A N 1
ATOM 2062 C CA . ALA A 1 250 ? -18.851 -25.168 1.975 1.00 74.38 250 ALA A CA 1
ATOM 2063 C C . ALA A 1 250 ? -17.981 -25.944 0.969 1.00 74.38 250 ALA A C 1
ATOM 2065 O O . ALA A 1 250 ? -18.453 -26.907 0.378 1.00 74.38 250 ALA A O 1
ATOM 2066 N N . VAL A 1 251 ? -16.711 -25.559 0.811 1.00 74.81 251 VAL A N 1
ATOM 2067 C CA . VAL A 1 251 ? -15.739 -26.264 -0.040 1.00 74.81 251 VAL A CA 1
ATOM 2068 C C . VAL A 1 251 ? -15.321 -27.599 0.584 1.00 74.81 251 VAL A C 1
ATOM 2070 O O . VAL A 1 251 ? -15.209 -28.588 -0.129 1.00 74.81 251 VAL A O 1
ATOM 2073 N N . ALA A 1 252 ? -15.134 -27.657 1.907 1.00 72.00 252 ALA A N 1
ATOM 2074 C CA . ALA A 1 252 ? -14.781 -28.891 2.615 1.00 72.00 252 ALA A CA 1
ATOM 2075 C C . ALA A 1 252 ? -15.958 -29.876 2.777 1.00 72.00 252 ALA A C 1
ATOM 2077 O O . ALA A 1 252 ? -15.731 -31.049 3.058 1.00 72.00 252 ALA A O 1
A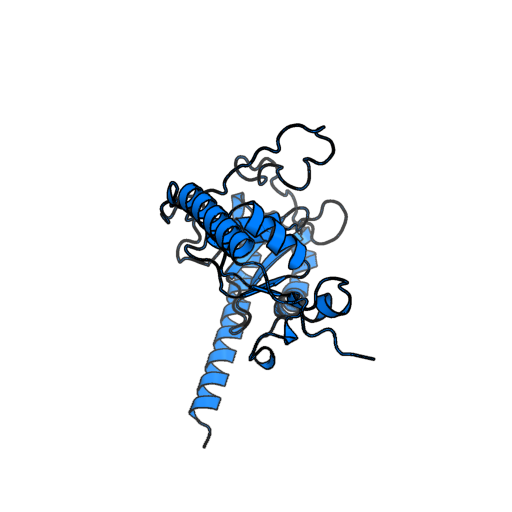TOM 2078 N N . GLY A 1 253 ? -17.198 -29.397 2.641 1.00 56.91 253 GLY A N 1
ATOM 2079 C CA . GLY A 1 253 ? -18.431 -30.184 2.743 1.00 56.91 253 GLY A CA 1
ATOM 2080 C C . GLY A 1 253 ? -19.134 -30.456 1.408 1.00 56.91 253 GLY A C 1
ATOM 2081 O O . GLY A 1 253 ? -20.287 -30.886 1.425 1.00 56.91 253 GLY A O 1
ATOM 2082 N N . GLY A 1 254 ? -18.493 -30.168 0.271 1.00 40.00 254 GLY A N 1
ATOM 2083 C CA . GLY A 1 254 ? -18.970 -30.595 -1.049 1.00 40.00 254 GLY A CA 1
ATOM 2084 C C . GLY A 1 254 ? -18.757 -32.106 -1.259 1.00 40.00 254 GLY A C 1
ATOM 2085 O O . GLY A 1 254 ? -17.858 -32.652 -0.623 1.00 40.00 254 GLY A O 1
ATOM 2086 N N . PRO A 1 255 ? -19.590 -32.775 -2.082 1.00 47.12 255 PRO A N 1
ATOM 2087 C CA . PRO A 1 255 ? -19.606 -34.235 -2.244 1.00 47.12 255 PRO A CA 1
ATOM 2088 C C . PRO A 1 255 ? -18.271 -34.840 -2.691 1.00 47.12 255 PRO A C 1
ATOM 2090 O O . PRO A 1 255 ? -17.532 -34.165 -3.444 1.00 47.12 255 PRO A O 1
#

Sequence (255 aa):
MPILEGNNFVPDDVITFIRYLIKCVADMEITQPDPANPQPGTYNPAKYGRAYYFSETGEKLRPVRKFTIDGEKRKNLAYDDPPLPHDNCEKYFSQTQISARGTSTLFLWFCPSHGHCYGFHMTNAEGRKDPSASLYSHLEHPPTDIFYDFACNLQEYCLNRESGYYRCVRFFHDIFHGYSHKCSCAYRSSRLQGFDTINSEICEQFNSFIQCIKSSARQMTQEHFCFYLQFFLHEWNERKRKISKRIAVAVAGGP

Organism: Mytilus coruscus (NCBI:txid42192)

InterPro domains:
  IPR040521 Kyakuja-Dileera-Zisupton transposase [PF18758] (50-237)